Protein AF-A0A174GKY9-F1 (afdb_monomer)

Nearest PDB structures (foldseek):
  1pgr-assembly1_B  TM=4.979E-01  e=4.209E-01  Mus musculus
  1pgr-assembly2_F  TM=4.979E-01  e=5.313E-01  Mus musculus
  7mrn-assembly2_B  TM=4.224E-01  e=1.975E-01  Mus musculus
  2puq-assembly1_T  TM=2.943E-01  e=8.971E-01  Homo sapiens
  1tfh-assembly1_A  TM=3.797E-01  e=2.711E+00  Homo sapiens

pLDDT: mean 86.98, std 10.87, range [43.31, 96.75]

Sequence (285 aa):
MIYTKKANFPYPILMNFTDDYTDARFELDVNIRDNSDEYIVDVMWDISSKYITELLRNKKASLYLIIKSKDNQFYELQYSRNPQIIIPKRKLCINTRTVMQLIIQVKEDIDFSNNYDLNTFYENTKSEICIKKGNALGFSNIVVFDGSQNKPLDLFERKVDKDIKSDVEISLGTETILIIYKNEELQFSGIQNSKELNYPYIYMGLQKALMQFIYHNNPISVEEGIQIDEMDPPGSALELKLYSLMQAKNVTELSMDNMDEVIYKISDNLLARYKDAVRGLGNAN

Solvent-accessible surface area (backbone atoms only — not comparable to full-atom values): 16122 Å² total; per-residue (Å²): 136,88,88,72,99,75,80,85,64,101,58,76,45,45,22,72,85,42,79,40,28,72,58,26,49,26,47,56,49,76,51,76,38,47,48,78,58,33,34,41,38,41,42,40,71,50,69,61,40,62,58,61,52,49,31,40,74,70,59,42,22,43,43,30,44,37,40,42,40,92,52,74,45,77,43,82,52,70,96,57,86,65,44,73,46,80,42,48,47,92,77,46,62,84,48,66,74,21,34,36,36,43,37,32,29,29,68,42,72,45,63,33,64,80,48,81,49,47,22,77,89,40,71,89,49,27,69,75,42,70,48,53,53,72,39,76,47,30,39,33,48,76,44,70,41,73,57,78,91,68,57,76,66,74,41,57,46,79,48,73,42,75,83,56,96,50,68,64,47,75,47,81,55,72,56,29,35,36,43,34,23,37,46,68,71,83,56,37,72,94,47,90,57,24,72,37,72,45,33,69,60,52,52,55,42,50,53,55,51,52,54,50,48,41,48,71,77,26,70,88,47,51,87,77,28,43,52,56,77,79,50,78,85,55,90,48,59,32,51,33,52,50,49,53,44,33,54,52,34,70,42,51,66,50,30,80,88,46,41,68,60,51,49,40,40,61,52,66,43,43,66,60,51,24,53,52,44,56,50,55,63,65,70,74,111

Foldseek 3Di:
DADDPPDDDPAQAQECPDLFFPHSAKAWDWDWFDWLWKIKIKIAIDDPFPVLLVCLVVVQKWKWKWKDDVDTDIDTFRPDRIGIDIGTCVRDPDDQAIKIKMWIFGQAKDFQQVRPRTDPVCPPPRRVDIDGGGDTRYMHDMDGDRCPLDDPVQQEDEEEDLPDPDQWDWDHDQAHIYIYGNDPVVCVPPDVVSVLLCLVVVLVNQLVLLLVLLCVQPVPCLQVWDQLVPDDQDPGNSSNVLSSLLVSLVPRTDHPVCSSVSSCTSVSNSVVSSVVSVVVVVVVD

Mean predicted aligned error: 13.64 Å

Secondary structure (DSSP, 8-state):
----S-PPPSS--B-TT-TTBSS--EEEEEEEEE-SSEEEEEEEEEE--HHHHHHHHTTSEEEEEEEESSS-EEEEEPSSSS-EEEEETTT----TT-EEEEEEEESS-EE-TT-TTB-GGGTTTGGG-EE-TT-EEEE-PPEE---TT--GGGGEEEEE-TT-SSSEEEEE-SSSEEEEESSSGGGTTTSTTHHHHTHHHHHHHHHHHHHHHHHHH-SS-GGG-EETTTSPPPSSHHHHHHHHHHHHTT--EE-TTTHHHHHHHHTTSHHHHHHHHHHHHHTT-

Structure (mmCIF, N/CA/C/O backbone):
data_AF-A0A174GKY9-F1
#
_entry.id   AF-A0A174GKY9-F1
#
loop_
_atom_site.group_PDB
_atom_site.id
_atom_site.type_symbol
_atom_site.label_atom_id
_atom_site.label_alt_id
_atom_site.label_comp_id
_atom_site.label_asym_id
_atom_site.label_entity_id
_atom_site.label_seq_id
_atom_site.pdbx_PDB_ins_code
_atom_site.Cartn_x
_atom_site.Cartn_y
_atom_site.Cartn_z
_atom_site.occupancy
_atom_site.B_iso_or_equiv
_atom_site.auth_seq_id
_atom_site.auth_comp_id
_atom_site.auth_asym_id
_atom_site.auth_atom_id
_atom_site.pdbx_PDB_model_num
ATOM 1 N N . MET A 1 1 ? -9.843 -13.821 11.539 1.00 51.78 1 MET A N 1
ATOM 2 C CA . MET A 1 1 ? -11.148 -14.126 10.909 1.00 51.78 1 MET A CA 1
ATOM 3 C C . MET A 1 1 ? -11.732 -12.793 10.466 1.00 51.78 1 MET A C 1
ATOM 5 O O . MET A 1 1 ? -11.673 -11.876 11.267 1.00 51.78 1 MET A O 1
ATOM 9 N N . ILE A 1 2 ? -12.184 -12.657 9.214 1.00 61.00 2 ILE A N 1
ATOM 10 C CA . ILE A 1 2 ? -12.876 -11.440 8.746 1.00 61.00 2 ILE A CA 1
ATOM 11 C C . ILE A 1 2 ? -14.368 -11.683 8.895 1.00 61.00 2 ILE A C 1
ATOM 13 O O . ILE A 1 2 ? -14.863 -12.714 8.430 1.00 61.00 2 ILE A O 1
ATOM 17 N N . TYR A 1 3 ? -15.056 -10.763 9.558 1.00 66.38 3 TYR A N 1
ATOM 18 C CA . TYR A 1 3 ? -16.467 -10.911 9.874 1.00 66.38 3 TYR A CA 1
ATOM 19 C C . TYR A 1 3 ? -17.328 -10.290 8.780 1.00 66.38 3 TYR A C 1
ATOM 21 O O . TYR A 1 3 ? -17.249 -9.098 8.503 1.00 66.38 3 TYR A O 1
ATOM 29 N N . THR A 1 4 ? -18.151 -11.130 8.147 1.00 57.25 4 THR A N 1
ATOM 30 C CA . THR A 1 4 ? -19.068 -10.764 7.060 1.00 57.25 4 THR A CA 1
ATOM 31 C C . THR A 1 4 ? -20.497 -11.095 7.484 1.00 57.25 4 THR A C 1
ATOM 33 O O . THR A 1 4 ? -20.901 -12.248 7.404 1.00 57.25 4 THR A O 1
ATOM 36 N N . LYS A 1 5 ? -21.246 -10.100 7.982 1.00 57.06 5 LYS A N 1
ATOM 37 C CA . LYS A 1 5 ? -22.723 -10.029 8.146 1.00 57.06 5 LYS A CA 1
ATOM 38 C C . LYS A 1 5 ? -23.525 -11.198 8.775 1.00 57.06 5 LYS A C 1
ATOM 40 O O . LYS A 1 5 ? -24.723 -11.042 8.957 1.00 57.06 5 LYS A O 1
ATOM 45 N N . LYS A 1 6 ? -22.933 -12.349 9.109 1.00 54.22 6 LYS A N 1
ATOM 46 C CA . LYS A 1 6 ? -23.623 -13.575 9.571 1.00 54.22 6 LYS A CA 1
ATOM 47 C C . LYS A 1 6 ? -23.215 -14.038 10.973 1.00 54.22 6 LYS A C 1
ATOM 49 O O . LYS A 1 6 ? -23.585 -15.136 11.380 1.00 54.22 6 LYS A O 1
ATOM 54 N N . ALA A 1 7 ? -22.420 -13.251 11.692 1.00 64.31 7 ALA A N 1
ATOM 55 C CA . ALA A 1 7 ? -22.058 -13.577 13.064 1.00 64.31 7 ALA A CA 1
ATOM 56 C C . ALA A 1 7 ? -23.068 -12.947 14.018 1.00 64.31 7 ALA A C 1
ATOM 58 O O . ALA A 1 7 ? -23.218 -11.729 14.042 1.00 64.31 7 ALA A O 1
ATOM 59 N N . ASN A 1 8 ? -23.741 -13.795 14.791 1.00 70.06 8 ASN A N 1
ATOM 60 C CA . ASN A 1 8 ? -24.571 -13.353 15.899 1.00 70.06 8 ASN A CA 1
ATOM 61 C C . ASN A 1 8 ? -23.689 -13.258 17.137 1.00 70.06 8 ASN A C 1
ATOM 63 O O . ASN A 1 8 ? -23.039 -14.235 17.518 1.00 70.06 8 ASN A O 1
ATOM 67 N N . PHE A 1 9 ? -23.678 -12.084 17.749 1.00 83.44 9 PHE A N 1
ATOM 68 C CA . PHE A 1 9 ? -23.010 -11.858 19.017 1.00 83.44 9 PHE A CA 1
ATOM 69 C C . PHE A 1 9 ? -24.061 -11.848 20.131 1.00 83.44 9 PHE A C 1
ATOM 71 O O . PHE A 1 9 ? -25.180 -11.392 19.905 1.00 83.44 9 PHE A O 1
ATOM 78 N N . PRO A 1 10 ? -23.742 -12.366 21.328 1.00 86.06 10 PRO A N 1
ATOM 79 C CA . PRO A 1 10 ? -24.693 -12.413 22.4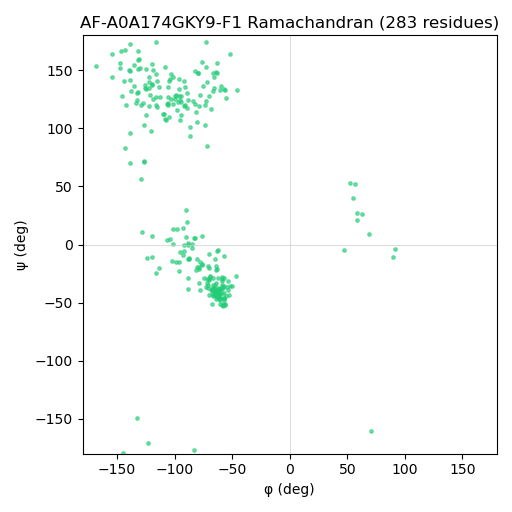38 1.00 86.06 10 PRO A CA 1
ATOM 80 C C . PRO A 1 10 ? -24.891 -11.050 23.127 1.00 86.06 10 PRO A C 1
ATOM 82 O O . PRO A 1 10 ? -25.508 -10.984 24.184 1.00 86.06 10 PRO A O 1
ATOM 85 N N . TYR A 1 11 ? -24.328 -9.980 22.568 1.00 90.56 11 TYR A N 1
ATOM 86 C CA . TYR A 1 11 ? -24.331 -8.625 23.106 1.00 90.56 11 TYR A CA 1
ATOM 87 C C . TYR A 1 11 ? -24.172 -7.605 21.958 1.00 90.56 11 TYR A C 1
ATOM 89 O O . TYR A 1 11 ? -23.746 -8.007 20.869 1.00 90.56 11 TYR A O 1
ATOM 97 N N . PRO A 1 12 ? -24.480 -6.312 22.190 1.00 92.56 12 PRO A N 1
ATOM 98 C CA . PRO A 1 12 ? -24.406 -5.278 21.163 1.00 92.56 12 PRO A CA 1
ATOM 99 C C . PRO A 1 12 ? -22.987 -5.127 20.615 1.00 92.56 12 PRO A C 1
ATOM 101 O O . PRO A 1 12 ? -22.025 -5.029 21.381 1.00 92.56 12 PRO A O 1
ATOM 104 N N . ILE A 1 13 ? -22.859 -5.069 19.293 1.00 93.44 13 ILE A 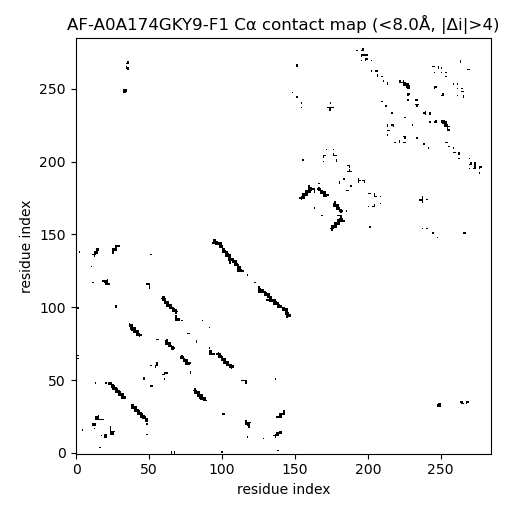N 1
ATOM 105 C CA . ILE A 1 13 ? -21.583 -4.891 18.598 1.00 93.44 13 ILE A CA 1
ATOM 106 C C . ILE A 1 13 ? -21.680 -3.695 17.655 1.00 93.44 13 ILE A C 1
ATOM 108 O O . ILE A 1 13 ? -22.628 -3.578 16.879 1.00 93.44 13 ILE A O 1
ATOM 112 N N . LEU A 1 14 ? -20.655 -2.838 17.669 1.00 94.44 14 LEU A N 1
ATOM 113 C CA . LEU A 1 14 ? -20.551 -1.731 16.724 1.00 94.44 14 LEU A CA 1
ATOM 114 C C . LEU A 1 14 ? -20.177 -2.261 15.330 1.00 94.44 14 LEU A C 1
ATOM 116 O O . LEU A 1 14 ? -19.023 -2.614 15.075 1.00 94.44 14 LEU A O 1
ATOM 120 N N . MET A 1 15 ? -21.163 -2.328 14.439 1.00 91.25 15 MET A N 1
ATOM 121 C CA . MET A 1 15 ? -21.019 -2.720 13.037 1.00 91.25 15 MET A CA 1
ATOM 122 C C . MET A 1 15 ? -21.969 -1.889 12.172 1.00 91.25 15 MET A C 1
ATOM 124 O O . MET A 1 15 ? -23.133 -1.737 12.517 1.00 91.25 15 MET A O 1
ATOM 128 N N . ASN A 1 16 ? -21.525 -1.468 10.986 1.00 85.00 16 ASN A N 1
ATOM 129 C CA . ASN A 1 16 ? -22.258 -0.528 10.108 1.00 85.00 16 ASN A CA 1
ATOM 130 C C . ASN A 1 16 ? -23.624 -1.034 9.607 1.00 85.00 16 ASN A C 1
ATOM 132 O O . ASN A 1 16 ? -24.331 -0.330 8.895 1.00 85.00 16 ASN A O 1
ATOM 136 N N . PHE A 1 17 ? -23.975 -2.280 9.909 1.00 81.50 17 PHE A N 1
ATOM 137 C CA . PHE A 1 17 ? -25.198 -2.942 9.469 1.00 81.50 17 PHE A CA 1
ATOM 138 C C . PHE A 1 17 ? -25.992 -3.569 10.623 1.00 81.50 17 PHE A C 1
ATOM 140 O O . PHE A 1 17 ? -26.889 -4.367 10.350 1.00 81.50 17 PHE A O 1
ATOM 147 N N . THR A 1 18 ? -25.642 -3.278 11.880 1.00 82.69 18 THR A N 1
ATOM 148 C CA . THR A 1 18 ? -26.439 -3.662 13.052 1.00 82.69 18 THR A CA 1
ATOM 149 C C . THR A 1 18 ? -27.201 -2.462 13.590 1.00 82.69 18 THR A C 1
ATOM 151 O O . THR A 1 18 ? -26.702 -1.341 13.582 1.00 82.69 18 THR A O 1
ATOM 154 N N . ASP A 1 19 ? -28.391 -2.720 14.129 1.00 87.19 19 ASP A N 1
ATOM 155 C CA . ASP A 1 19 ? -29.208 -1.705 14.807 1.00 87.19 19 ASP A CA 1
ATOM 156 C C . ASP A 1 19 ? -28.881 -1.626 16.309 1.00 87.19 19 ASP A C 1
ATOM 158 O O . ASP A 1 19 ? -29.680 -1.140 17.109 1.00 87.19 19 ASP A O 1
ATOM 162 N N . ASP A 1 20 ? -27.708 -2.132 16.704 1.00 91.06 20 ASP A N 1
ATOM 163 C CA . ASP A 1 20 ? -27.271 -2.226 18.097 1.00 91.06 20 ASP A CA 1
ATOM 164 C C . ASP A 1 20 ? -26.964 -0.856 18.719 1.00 91.06 20 ASP A C 1
ATOM 166 O O . ASP A 1 20 ? -27.129 -0.650 19.924 1.00 91.06 20 ASP A O 1
ATOM 170 N N . TYR A 1 21 ? -26.535 0.086 17.879 1.00 94.31 21 TYR A N 1
ATOM 171 C CA . TYR A 1 21 ? -26.142 1.447 18.228 1.00 94.31 21 TYR A CA 1
ATOM 172 C C . TYR A 1 21 ? -27.043 2.456 17.515 1.00 94.31 21 TYR A C 1
ATOM 174 O O . TYR A 1 21 ? -27.517 2.203 16.411 1.00 94.31 21 TYR A O 1
ATOM 182 N N . THR A 1 22 ? -27.247 3.622 18.131 1.00 92.62 22 THR A N 1
ATOM 183 C CA . THR A 1 22 ? -28.048 4.711 17.542 1.00 92.62 22 THR A CA 1
ATOM 184 C C . THR A 1 22 ? -27.394 5.276 16.273 1.00 92.62 22 THR A C 1
ATOM 186 O O . THR A 1 22 ? -28.079 5.580 15.302 1.00 92.62 22 THR A O 1
ATOM 189 N N . ASP A 1 23 ? -26.062 5.382 16.271 1.00 92.12 23 ASP A N 1
ATOM 190 C CA . ASP A 1 23 ? -25.235 5.631 15.086 1.00 92.12 23 ASP A CA 1
ATOM 191 C C . ASP A 1 23 ? -24.167 4.537 15.038 1.00 92.12 23 ASP A C 1
ATOM 193 O O . ASP A 1 23 ? -23.212 4.567 15.815 1.00 92.12 23 ASP A O 1
ATOM 197 N N . ALA A 1 24 ? -24.343 3.543 14.168 1.00 91.25 24 ALA A N 1
ATOM 198 C CA . ALA A 1 24 ? -23.500 2.351 14.117 1.00 91.25 24 ALA A CA 1
ATOM 199 C C . ALA A 1 24 ? -22.279 2.486 13.183 1.00 91.25 24 ALA A C 1
ATOM 201 O O . ALA A 1 24 ? -21.833 1.499 12.605 1.00 91.25 24 ALA A O 1
ATOM 202 N N . ARG A 1 25 ? -21.733 3.694 12.999 1.00 93.62 25 ARG A N 1
ATOM 203 C CA . ARG A 1 25 ? -20.612 3.942 12.081 1.00 93.62 25 ARG A CA 1
ATOM 204 C C . ARG A 1 25 ? -19.254 3.528 12.661 1.00 93.62 25 ARG A C 1
ATOM 206 O O . ARG A 1 25 ? -18.768 4.086 13.645 1.00 93.62 25 ARG A O 1
ATOM 213 N N . PHE A 1 26 ? -18.610 2.591 11.978 1.00 94.19 26 PHE A N 1
ATOM 214 C CA . PHE A 1 26 ? -17.217 2.210 12.151 1.00 94.19 26 PHE A CA 1
ATOM 215 C C . PHE A 1 26 ? -16.576 1.988 10.775 1.00 94.19 26 PHE A C 1
ATOM 217 O O . PHE A 1 26 ? -16.685 0.919 10.165 1.00 94.19 26 PHE A O 1
ATOM 224 N N . GLU A 1 27 ? -15.916 3.023 10.271 1.00 92.94 27 GLU A N 1
ATOM 225 C CA . GLU A 1 27 ? -15.295 3.018 8.949 1.00 92.94 27 GLU A CA 1
ATOM 226 C C . GLU A 1 27 ? -13.778 2.865 9.052 1.00 92.94 27 GLU A C 1
ATOM 228 O O . GLU A 1 27 ? -13.126 3.405 9.944 1.00 92.94 27 GLU A O 1
ATOM 233 N N . LEU A 1 28 ? -13.236 2.108 8.113 1.00 93.50 28 LEU A N 1
ATOM 234 C CA . LEU A 1 28 ? -11.840 1.853 7.829 1.00 93.50 28 LEU A CA 1
ATOM 235 C C . LEU A 1 28 ? -11.598 2.294 6.390 1.00 93.50 28 LEU A C 1
ATOM 237 O O . LEU A 1 28 ? -12.270 1.825 5.466 1.00 93.50 28 LEU A O 1
ATOM 241 N N . ASP A 1 29 ? -10.577 3.118 6.225 1.00 88.62 29 ASP A N 1
ATOM 242 C CA . ASP A 1 29 ? -9.943 3.393 4.949 1.00 88.62 29 ASP A CA 1
ATOM 243 C C . ASP A 1 29 ? -8.455 3.048 5.053 1.00 88.62 29 ASP A C 1
ATOM 245 O O . ASP A 1 29 ? -7.812 3.253 6.089 1.00 88.62 29 ASP A O 1
ATOM 249 N N . VAL A 1 30 ? -7.915 2.450 3.998 1.00 87.19 30 VAL A N 1
ATOM 250 C CA . VAL A 1 30 ? -6.527 2.000 3.972 1.00 87.19 30 VAL A CA 1
ATOM 251 C C . VAL A 1 30 ? -5.887 2.440 2.678 1.00 87.19 30 VAL A C 1
ATOM 253 O O . VAL A 1 30 ? -6.285 2.000 1.599 1.00 87.19 30 VAL A O 1
ATOM 256 N N . ASN A 1 31 ? -4.813 3.211 2.806 1.00 83.00 31 ASN A N 1
ATOM 257 C CA . ASN A 1 31 ? -3.909 3.456 1.701 1.00 83.00 31 ASN A CA 1
ATOM 258 C C . ASN A 1 31 ? -2.684 2.550 1.847 1.00 83.00 31 ASN A C 1
ATOM 260 O O . ASN A 1 31 ? -2.059 2.490 2.906 1.00 83.00 31 ASN A O 1
ATOM 264 N N . ILE A 1 32 ? -2.360 1.810 0.789 1.00 80.19 32 ILE A N 1
ATOM 265 C CA . ILE A 1 32 ? -1.194 0.930 0.761 1.00 80.19 32 ILE A CA 1
ATOM 266 C C . ILE A 1 32 ? -0.239 1.469 -0.281 1.00 80.19 32 ILE A C 1
ATOM 268 O O . ILE A 1 32 ? -0.543 1.488 -1.472 1.00 80.19 32 ILE A O 1
ATOM 272 N N . ARG A 1 33 ? 0.942 1.834 0.193 1.00 77.38 33 ARG A N 1
ATOM 273 C CA . ARG A 1 33 ? 2.095 2.170 -0.630 1.00 77.38 33 ARG A CA 1
ATOM 274 C C . ARG A 1 33 ? 3.110 1.046 -0.500 1.00 77.38 33 ARG A C 1
ATOM 276 O O . ARG A 1 33 ? 3.135 0.330 0.504 1.00 77.38 33 ARG A O 1
ATOM 283 N N . ASP A 1 34 ? 3.931 0.840 -1.515 1.00 72.62 34 ASP A N 1
ATOM 284 C CA . ASP A 1 34 ? 4.956 -0.194 -1.473 1.00 72.62 34 ASP A CA 1
ATOM 285 C C . ASP A 1 34 ? 6.268 0.293 -2.079 1.00 72.62 34 ASP A C 1
ATOM 287 O O . ASP A 1 34 ? 6.298 1.129 -2.973 1.00 72.62 34 ASP A O 1
ATOM 291 N N . ASN A 1 35 ? 7.376 -0.229 -1.569 1.00 70.19 35 ASN A N 1
ATOM 292 C CA . ASN A 1 35 ? 8.695 -0.071 -2.172 1.00 70.19 35 ASN A CA 1
ATOM 293 C C . ASN A 1 35 ? 9.286 -1.464 -2.444 1.00 70.19 35 ASN A C 1
ATOM 295 O O . ASN A 1 35 ? 8.586 -2.475 -2.338 1.00 70.19 35 ASN A O 1
ATOM 299 N N . SER A 1 36 ? 10.557 -1.555 -2.826 1.00 66.81 36 SER A N 1
ATOM 300 C CA . SER A 1 36 ? 11.184 -2.841 -3.161 1.00 66.81 36 SER A CA 1
ATOM 301 C C . SER A 1 36 ? 11.156 -3.866 -2.016 1.00 66.81 36 SER A C 1
ATOM 303 O O . SER A 1 36 ? 11.054 -5.063 -2.283 1.00 66.81 36 SER A O 1
ATOM 305 N N . ASP A 1 37 ? 11.179 -3.418 -0.759 1.00 75.25 37 ASP A N 1
ATOM 306 C CA . ASP A 1 37 ? 11.406 -4.272 0.413 1.00 75.25 37 ASP A CA 1
ATOM 307 C C . ASP A 1 37 ? 10.214 -4.336 1.379 1.00 75.25 37 ASP A C 1
ATOM 309 O O . ASP A 1 37 ? 10.055 -5.320 2.112 1.00 75.25 37 ASP A O 1
ATOM 313 N N . GLU A 1 38 ? 9.349 -3.323 1.379 1.00 84.94 38 GLU A N 1
ATOM 314 C CA . GLU A 1 38 ? 8.330 -3.091 2.400 1.00 84.94 38 GLU A CA 1
ATOM 315 C C . GLU A 1 38 ? 6.996 -2.616 1.805 1.00 84.94 38 GLU A C 1
ATOM 317 O O . GLU A 1 38 ? 6.931 -1.945 0.774 1.00 84.94 38 GLU A O 1
ATOM 322 N N . TYR A 1 39 ? 5.914 -2.973 2.491 1.00 85.31 39 TYR A N 1
ATOM 323 C CA . TYR A 1 39 ? 4.605 -2.348 2.375 1.00 85.31 39 TYR A CA 1
ATOM 324 C C . TYR A 1 39 ? 4.455 -1.310 3.482 1.00 85.31 39 TYR A C 1
ATOM 326 O O . TYR A 1 39 ? 4.730 -1.601 4.648 1.00 85.31 39 TYR A O 1
ATOM 334 N N . ILE A 1 40 ? 3.968 -0.132 3.121 1.00 86.56 40 ILE A N 1
ATOM 335 C CA . ILE A 1 40 ? 3.605 0.944 4.034 1.00 86.56 40 ILE A CA 1
ATOM 336 C C . ILE A 1 40 ? 2.082 1.040 4.008 1.00 86.56 40 ILE A C 1
ATOM 338 O O . ILE A 1 40 ? 1.485 1.366 2.984 1.00 86.56 40 ILE A O 1
ATOM 342 N N . VAL A 1 41 ? 1.453 0.699 5.128 1.00 89.25 41 VAL A N 1
ATOM 343 C CA . VAL A 1 41 ? -0.002 0.677 5.279 1.00 89.25 41 VAL A CA 1
ATOM 344 C C . VAL A 1 41 ? -0.405 1.856 6.151 1.00 89.25 41 VAL A C 1
ATOM 346 O O . VAL A 1 41 ? -0.170 1.843 7.361 1.00 89.25 41 VAL A O 1
ATOM 349 N N . ASP A 1 42 ? -1.001 2.871 5.533 1.00 88.50 42 ASP A N 1
ATOM 350 C CA . ASP A 1 42 ? -1.581 4.016 6.224 1.00 88.50 42 ASP A CA 1
ATOM 351 C C . ASP A 1 42 ? -3.041 3.693 6.556 1.00 88.50 42 ASP A C 1
ATOM 353 O O . ASP A 1 42 ? -3.859 3.448 5.666 1.00 88.50 42 ASP A O 1
ATOM 357 N N . VAL A 1 43 ? -3.358 3.650 7.849 1.00 91.75 43 VAL A N 1
ATOM 358 C CA . VAL A 1 43 ? -4.679 3.248 8.338 1.00 91.75 43 VAL A CA 1
ATOM 359 C C . VAL A 1 43 ? -5.433 4.477 8.823 1.00 91.75 43 VAL A C 1
ATOM 361 O O . VAL A 1 43 ? -4.995 5.156 9.752 1.00 91.75 43 VAL A O 1
ATOM 364 N N . MET A 1 44 ? -6.597 4.728 8.234 1.00 91.06 44 MET A N 1
ATOM 365 C CA . MET A 1 44 ? -7.531 5.770 8.645 1.00 91.06 44 MET A CA 1
ATOM 366 C C . MET A 1 44 ? -8.819 5.121 9.141 1.00 91.06 44 MET A C 1
ATOM 368 O O . MET A 1 44 ? -9.278 4.121 8.591 1.00 91.06 44 MET A O 1
ATOM 372 N N . TRP A 1 45 ? -9.401 5.664 10.206 1.00 92.94 45 TRP A N 1
ATOM 373 C CA . TRP A 1 45 ? -10.631 5.117 10.766 1.00 92.94 45 TRP A CA 1
ATOM 374 C C . TRP A 1 45 ? -11.521 6.192 11.383 1.00 92.94 45 TRP A C 1
ATOM 376 O O . TRP A 1 45 ? -11.035 7.213 11.869 1.00 92.94 45 TRP A O 1
ATOM 386 N N . ASP A 1 46 ? -12.826 5.930 11.379 1.00 93.00 46 ASP A N 1
ATOM 387 C CA . ASP A 1 46 ? -13.853 6.750 12.023 1.00 93.00 46 ASP A CA 1
ATOM 388 C C . ASP A 1 46 ? -14.781 5.864 12.861 1.00 93.00 46 ASP A C 1
ATOM 390 O O . ASP A 1 46 ? -15.253 4.831 12.390 1.00 93.00 46 ASP A O 1
ATOM 394 N N . ILE A 1 47 ? -15.026 6.258 14.112 1.00 95.12 47 ILE A N 1
ATOM 395 C CA . ILE A 1 47 ? -15.875 5.545 15.077 1.00 95.12 47 ILE A CA 1
ATOM 396 C C . ILE A 1 47 ? -16.876 6.554 15.643 1.00 95.12 47 ILE A C 1
ATOM 398 O O . ILE A 1 47 ? -16.479 7.533 16.275 1.00 95.12 47 ILE A O 1
ATOM 402 N N . SER A 1 48 ? -18.174 6.303 15.468 1.00 95.19 48 SER A N 1
ATOM 403 C CA . SER A 1 48 ? -19.248 7.170 15.982 1.00 95.19 48 SER A CA 1
ATOM 404 C C . SER A 1 48 ? -19.427 7.097 17.500 1.00 95.19 48 SER A C 1
ATOM 406 O O . SER A 1 48 ? -19.734 8.107 18.136 1.00 95.19 48 SER A O 1
ATOM 408 N N . SER A 1 49 ? -19.261 5.909 18.090 1.00 96.50 49 SER A N 1
ATOM 409 C CA . SER A 1 49 ? -19.518 5.678 19.515 1.00 96.50 49 SER A CA 1
ATOM 410 C C . SER A 1 49 ? -18.493 6.407 20.386 1.00 96.50 49 SER A C 1
ATOM 412 O O . SER A 1 49 ? -17.295 6.091 20.388 1.00 96.50 49 SER A O 1
ATOM 414 N N . LYS A 1 50 ? -18.977 7.363 21.186 1.00 96.44 50 LYS A N 1
ATOM 415 C CA . LYS A 1 50 ? -18.176 8.086 22.180 1.00 96.44 50 LYS A CA 1
ATOM 416 C C . LYS A 1 50 ? -17.685 7.145 23.271 1.00 96.44 50 LYS A C 1
ATOM 418 O O . LYS A 1 50 ? -16.509 7.198 23.617 1.00 96.44 50 LYS A O 1
ATOM 423 N N . TYR A 1 51 ? -18.549 6.246 23.738 1.00 96.69 51 TYR A N 1
ATOM 424 C CA . TYR A 1 51 ? -18.221 5.241 24.743 1.00 96.69 51 TYR A CA 1
ATOM 425 C C . TYR A 1 51 ? -17.036 4.372 24.294 1.00 96.69 51 TYR A C 1
ATOM 427 O O . TYR A 1 51 ? -16.026 4.278 24.991 1.00 96.69 51 TYR A O 1
ATOM 435 N N . ILE A 1 52 ? -17.095 3.799 23.087 1.00 95.88 52 ILE A N 1
ATOM 436 C CA . ILE A 1 52 ? -15.998 2.982 22.545 1.00 95.88 52 ILE A CA 1
ATOM 437 C C . ILE A 1 52 ? -14.723 3.814 22.351 1.00 95.88 52 ILE A C 1
ATOM 439 O O . ILE A 1 52 ? -13.622 3.359 22.669 1.00 95.88 52 ILE A O 1
ATOM 443 N N . THR A 1 53 ? -14.859 5.045 21.860 1.00 95.38 53 THR A N 1
ATOM 444 C CA . THR A 1 53 ? -13.725 5.956 21.666 1.00 95.38 53 THR A CA 1
ATOM 445 C C . THR A 1 53 ? -13.018 6.268 22.991 1.00 95.38 53 THR A C 1
ATOM 447 O O . THR A 1 53 ? -11.786 6.300 23.042 1.00 95.38 53 THR A O 1
ATOM 450 N N . GLU A 1 54 ? -13.764 6.444 24.082 1.00 95.88 54 GLU A N 1
ATOM 451 C CA . GLU A 1 54 ? -13.213 6.614 25.429 1.00 95.88 54 GLU A CA 1
ATOM 452 C C . GLU A 1 54 ? -12.508 5.352 25.935 1.00 95.88 54 GLU A C 1
ATOM 454 O O . GLU A 1 54 ? -11.426 5.455 26.517 1.00 95.88 54 GLU A O 1
ATOM 459 N N . LEU A 1 55 ? -13.051 4.158 25.673 1.00 95.81 55 LEU A N 1
ATOM 460 C CA . LEU A 1 55 ? -12.380 2.899 26.022 1.00 95.81 55 LEU A CA 1
ATOM 461 C C . LEU A 1 55 ? -11.027 2.755 25.320 1.00 95.81 55 LEU A C 1
ATOM 463 O O . LEU A 1 55 ? -10.051 2.349 25.954 1.00 95.81 55 LEU A O 1
ATOM 467 N N . LEU A 1 56 ? -10.957 3.110 24.035 1.00 95.12 56 LEU A N 1
ATOM 468 C CA . LEU A 1 56 ? -9.716 3.097 23.261 1.00 95.12 56 LEU A CA 1
ATOM 469 C C . LEU A 1 56 ? -8.699 4.112 23.809 1.00 95.12 56 LEU A C 1
ATOM 471 O O . LEU A 1 56 ? -7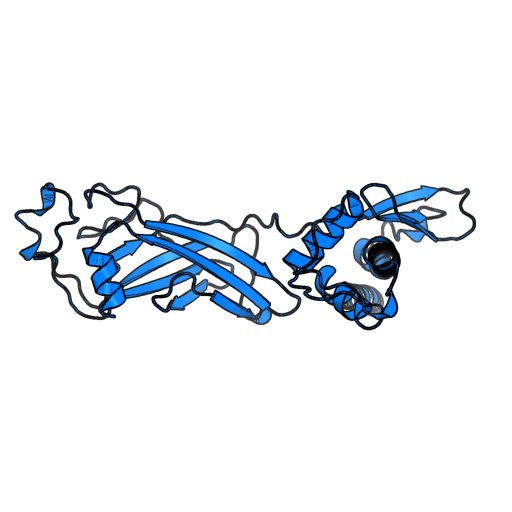.544 3.758 24.048 1.00 95.12 56 LEU A O 1
ATOM 475 N N . ARG A 1 57 ? -9.127 5.354 24.086 1.00 94.19 57 ARG A N 1
ATOM 476 C CA . ARG A 1 57 ? -8.267 6.398 24.686 1.00 94.19 57 ARG A CA 1
ATOM 477 C C . ARG A 1 57 ? -7.701 5.981 26.038 1.00 94.19 57 ARG A C 1
ATOM 479 O O . ARG A 1 57 ? -6.521 6.190 26.308 1.00 94.19 57 ARG A O 1
ATOM 486 N N . ASN A 1 58 ? -8.535 5.356 26.863 1.00 95.00 58 ASN A N 1
ATOM 487 C CA . ASN A 1 58 ? -8.173 4.903 28.202 1.00 95.00 58 ASN A CA 1
ATOM 488 C C . ASN A 1 58 ? -7.462 3.538 28.210 1.00 95.00 58 ASN A C 1
ATOM 490 O O . ASN A 1 58 ? -7.200 3.004 29.285 1.00 95.00 58 ASN A O 1
ATOM 494 N N . LYS A 1 59 ? -7.145 2.964 27.036 1.00 94.81 59 LYS A N 1
ATOM 495 C CA . LYS A 1 59 ? -6.490 1.651 26.870 1.00 94.81 59 LYS A CA 1
ATOM 496 C C . LYS A 1 59 ? -7.258 0.472 27.488 1.00 94.81 59 LYS A C 1
ATOM 498 O O . LYS A 1 59 ? -6.683 -0.587 27.734 1.00 94.81 59 LYS A O 1
ATOM 503 N N . LYS A 1 60 ? -8.565 0.639 27.708 1.00 96.25 60 LYS A N 1
ATOM 504 C CA . LYS A 1 60 ? -9.486 -0.426 28.142 1.00 96.25 60 LYS A CA 1
ATOM 505 C C . LYS A 1 60 ? -9.908 -1.326 26.983 1.00 96.25 60 LYS A C 1
ATOM 507 O O . LYS A 1 60 ? -10.299 -2.474 27.183 1.00 96.25 60 LYS A O 1
ATOM 512 N N . ALA A 1 61 ? -9.784 -0.816 25.763 1.00 96.56 61 ALA A N 1
ATOM 513 C CA . ALA A 1 61 ? -9.875 -1.567 24.524 1.00 96.56 61 ALA A CA 1
ATOM 514 C C . ALA A 1 61 ? -8.685 -1.222 23.620 1.00 96.56 61 ALA A C 1
ATOM 516 O O . ALA A 1 61 ? -8.076 -0.162 23.767 1.00 96.56 61 ALA A O 1
ATOM 517 N N . SER A 1 62 ? -8.389 -2.105 22.668 1.00 96.12 62 SER A N 1
ATOM 518 C CA . SER A 1 62 ? -7.417 -1.860 21.601 1.00 96.12 62 SER A CA 1
ATOM 519 C C . SER A 1 62 ? -8.036 -2.059 20.233 1.00 96.12 62 SER A C 1
ATOM 521 O O . SER A 1 62 ? -8.939 -2.877 20.045 1.00 96.12 62 SER A O 1
ATOM 523 N N . LEU A 1 63 ? -7.484 -1.325 19.276 1.00 95.56 63 LEU A N 1
ATOM 524 C CA . LEU A 1 63 ? -7.818 -1.423 17.871 1.00 95.56 63 LEU A CA 1
ATOM 525 C C . LEU A 1 63 ? -6.805 -2.345 17.182 1.00 95.56 63 LEU A C 1
ATOM 527 O O . LEU A 1 63 ? -5.599 -2.156 17.320 1.00 95.56 63 LEU A O 1
ATOM 531 N N . TYR A 1 64 ? -7.287 -3.344 16.453 1.00 95.62 64 TYR A N 1
ATOM 532 C CA . TYR A 1 64 ? -6.461 -4.300 15.725 1.00 95.62 64 TYR A CA 1
ATOM 533 C C . TYR A 1 64 ? -6.753 -4.233 14.233 1.00 95.62 64 TYR A C 1
ATOM 535 O O . TYR A 1 64 ? -7.894 -4.450 13.830 1.00 95.62 64 TYR A O 1
ATOM 543 N N . LEU A 1 65 ? -5.724 -4.024 13.413 1.00 95.06 65 LEU A N 1
ATOM 544 C CA . LEU A 1 65 ? -5.806 -4.263 11.977 1.00 95.06 65 LEU A CA 1
ATOM 545 C C . LEU A 1 65 ? -5.587 -5.743 11.688 1.00 95.06 65 LEU A C 1
ATOM 547 O O . LEU A 1 65 ? -4.533 -6.308 11.986 1.00 95.06 65 LEU A O 1
ATOM 551 N N . ILE A 1 66 ? -6.582 -6.358 11.061 1.00 94.31 66 ILE A N 1
ATOM 552 C CA . ILE A 1 66 ? -6.467 -7.682 10.469 1.00 94.31 66 ILE A CA 1
ATOM 553 C C . ILE A 1 66 ? -6.145 -7.516 9.000 1.00 94.31 66 ILE A C 1
ATOM 555 O O . ILE A 1 66 ? -6.930 -6.931 8.260 1.00 94.31 66 ILE A O 1
ATOM 559 N N . ILE A 1 67 ? -5.045 -8.125 8.570 1.00 92.00 67 ILE A N 1
ATOM 560 C CA . ILE A 1 67 ? -4.736 -8.307 7.158 1.00 92.00 67 ILE A CA 1
ATOM 561 C C . ILE A 1 67 ? -4.906 -9.786 6.837 1.00 92.00 67 ILE A C 1
ATOM 563 O O . ILE A 1 67 ? -4.120 -10.635 7.263 1.00 92.00 67 ILE A O 1
ATOM 567 N N . LYS A 1 68 ? -5.964 -10.107 6.094 1.00 87.56 68 LYS A N 1
ATOM 568 C CA . LYS A 1 68 ? -6.218 -11.452 5.586 1.00 87.56 68 LYS A CA 1
ATOM 569 C C . LYS A 1 68 ? -5.649 -11.553 4.181 1.00 87.56 68 LYS A C 1
ATOM 571 O O . LYS A 1 68 ? -6.170 -10.948 3.249 1.00 87.56 68 LYS A O 1
ATOM 576 N N . SER A 1 69 ? -4.600 -12.347 4.038 1.00 83.69 69 SER A N 1
ATOM 577 C CA . SER A 1 69 ? -3.987 -12.666 2.751 1.00 83.69 69 SER A CA 1
ATOM 578 C C . SER A 1 69 ? -3.767 -14.182 2.660 1.00 83.69 69 SER A C 1
ATOM 580 O O . SER A 1 69 ? -4.531 -14.950 3.249 1.00 83.69 69 SER A O 1
ATOM 582 N N . LYS A 1 70 ? -2.731 -14.636 1.944 1.00 77.62 70 LYS A N 1
ATOM 583 C CA . LYS A 1 70 ? -2.221 -16.004 2.123 1.00 77.62 70 LYS A CA 1
ATOM 584 C C . LYS A 1 70 ? -1.715 -16.212 3.558 1.00 77.62 70 LYS A C 1
ATOM 586 O O . LYS A 1 70 ? -1.978 -17.254 4.152 1.00 77.62 70 LYS A O 1
ATOM 591 N N . ASP A 1 71 ? -1.072 -15.186 4.109 1.00 77.56 71 ASP A N 1
ATOM 592 C CA . ASP A 1 71 ? -0.543 -15.143 5.467 1.00 77.56 71 ASP A CA 1
ATOM 593 C C . ASP A 1 71 ? -1.390 -14.157 6.284 1.00 77.56 71 ASP A C 1
ATOM 595 O O . ASP A 1 71 ? -1.416 -12.955 6.009 1.00 77.56 71 ASP A O 1
ATOM 599 N N . ASN A 1 72 ? -2.151 -14.664 7.257 1.00 84.94 72 ASN A N 1
ATOM 600 C CA . ASN A 1 72 ? -3.004 -13.819 8.094 1.00 84.94 72 ASN A CA 1
ATOM 601 C C . ASN A 1 72 ? -2.165 -13.116 9.156 1.00 84.94 72 ASN A C 1
ATOM 603 O O . ASN A 1 72 ? -1.443 -13.773 9.906 1.00 84.94 72 ASN A O 1
ATOM 607 N N . GLN A 1 73 ? -2.314 -11.800 9.261 1.00 90.44 73 GLN A N 1
ATOM 608 C CA . GLN A 1 73 ? -1.585 -10.994 10.232 1.00 90.44 73 GLN A CA 1
ATOM 609 C C . GLN A 1 73 ? -2.508 -10.077 11.022 1.00 90.44 73 GLN A C 1
ATOM 611 O O . GLN A 1 73 ? -3.580 -9.686 10.557 1.00 90.44 73 GLN A O 1
ATOM 616 N N . PHE A 1 74 ? -2.071 -9.769 12.240 1.00 92.94 74 PHE A N 1
ATOM 617 C CA . PHE A 1 74 ? -2.801 -8.982 13.222 1.00 92.94 74 PHE A CA 1
ATOM 618 C C . PHE A 1 74 ? -1.850 -7.934 13.786 1.00 92.94 74 PHE A C 1
ATOM 620 O O . PHE A 1 74 ? -0.787 -8.282 14.302 1.00 92.94 74 PHE A O 1
ATOM 627 N N . TYR A 1 75 ? -2.240 -6.670 13.692 1.00 93.69 75 TYR A N 1
ATOM 628 C CA . TYR A 1 75 ? -1.445 -5.537 14.142 1.00 93.69 75 TYR A CA 1
ATOM 629 C C . TYR A 1 75 ? -2.234 -4.745 15.170 1.00 93.69 75 TYR A C 1
ATOM 631 O O . TYR A 1 75 ? -3.310 -4.242 14.862 1.00 93.69 75 TYR A O 1
ATOM 639 N N . GLU A 1 76 ? -1.716 -4.644 16.392 1.00 94.38 76 GLU A N 1
ATOM 640 C CA . GLU A 1 76 ? -2.278 -3.731 17.387 1.00 94.38 76 GLU A CA 1
ATOM 641 C C . GLU A 1 76 ? -1.916 -2.295 17.006 1.00 94.38 76 GLU A C 1
ATOM 643 O O . GLU A 1 76 ? -0.740 -1.967 16.845 1.00 94.38 76 GLU A O 1
ATOM 648 N N . LEU A 1 77 ? -2.928 -1.449 16.846 1.00 92.12 77 LEU A N 1
ATOM 649 C CA . LEU A 1 77 ? -2.763 -0.049 16.497 1.00 92.12 77 LEU A CA 1
ATOM 650 C C . LEU A 1 77 ? -2.665 0.797 17.763 1.00 92.12 77 LEU A C 1
ATOM 652 O O . LEU A 1 77 ? -3.456 0.660 18.698 1.00 92.12 77 LEU A O 1
ATOM 656 N N . GLN A 1 78 ? -1.712 1.724 17.767 1.00 83.88 78 GLN A N 1
ATOM 657 C CA . GLN A 1 78 ? -1.711 2.826 18.723 1.00 83.88 78 GLN A CA 1
ATOM 658 C C . GLN A 1 78 ? -2.926 3.723 18.447 1.00 83.88 78 GLN A C 1
ATOM 660 O O . GLN A 1 78 ? -3.291 3.941 17.291 1.00 83.88 78 GLN A O 1
ATOM 665 N N . TYR A 1 79 ? -3.527 4.276 19.502 1.00 82.75 79 TYR A N 1
ATOM 666 C CA . TYR A 1 79 ? -4.578 5.284 19.361 1.00 82.75 79 TYR A CA 1
ATOM 667 C C . TYR A 1 79 ? -3.954 6.607 18.889 1.00 82.75 79 TYR A C 1
ATOM 669 O O . TYR A 1 79 ? -3.577 7.464 19.688 1.00 82.75 79 TYR A O 1
ATOM 677 N N . SER A 1 80 ? -3.782 6.738 17.577 1.00 80.31 80 SER A N 1
ATOM 678 C CA . SER A 1 80 ? -3.276 7.929 16.898 1.00 80.31 80 SER A CA 1
ATOM 679 C C . SER A 1 80 ? -4.178 8.274 15.715 1.00 80.31 80 SER A C 1
ATOM 681 O O . SER A 1 80 ? -5.033 7.483 15.321 1.00 80.31 80 SER A O 1
ATOM 683 N N . ARG A 1 81 ? -4.013 9.487 15.175 1.00 65.81 81 ARG A N 1
ATOM 684 C CA . ARG A 1 81 ? -4.888 10.006 14.118 1.00 65.81 81 ARG A CA 1
ATOM 685 C C . ARG A 1 81 ? -4.798 9.169 12.837 1.00 65.81 81 ARG A C 1
ATOM 687 O O . ARG A 1 81 ? -5.836 8.848 12.286 1.00 65.81 81 ARG A O 1
ATOM 694 N N . ASN A 1 82 ? -3.579 8.795 12.435 1.00 74.25 82 ASN A N 1
ATOM 695 C CA . ASN A 1 82 ? -3.278 7.993 11.245 1.00 74.25 82 ASN A CA 1
ATOM 696 C C . ASN A 1 82 ? -2.108 7.038 11.560 1.00 74.25 82 ASN A C 1
ATOM 698 O O . ASN A 1 82 ? -0.949 7.398 11.334 1.00 74.25 82 ASN A O 1
ATOM 702 N N . PRO A 1 83 ? -2.344 5.872 12.183 1.00 86.19 83 PRO A N 1
ATOM 703 C CA . PRO A 1 83 ? -1.274 4.917 12.426 1.00 86.19 83 PRO A CA 1
ATOM 704 C C . PRO A 1 83 ? -0.741 4.348 11.106 1.00 86.19 83 PRO A C 1
ATOM 706 O O . PRO A 1 83 ? -1.503 3.941 10.230 1.00 86.19 83 PRO A O 1
ATOM 709 N N . GLN A 1 84 ? 0.585 4.292 11.003 1.00 88.81 84 GLN A N 1
ATOM 710 C CA . GLN A 1 84 ? 1.293 3.683 9.884 1.00 88.81 84 GLN A CA 1
ATOM 711 C C . GLN A 1 84 ? 1.893 2.346 10.319 1.00 88.81 84 GLN A C 1
ATOM 713 O O . GLN A 1 84 ? 2.495 2.244 11.391 1.00 88.81 84 GLN A O 1
ATOM 718 N N . ILE A 1 85 ? 1.744 1.321 9.480 1.00 89.81 85 ILE A N 1
ATOM 719 C CA . ILE A 1 85 ? 2.371 0.012 9.673 1.00 89.81 85 ILE A CA 1
ATOM 720 C C . ILE A 1 85 ? 3.345 -0.238 8.528 1.00 89.81 85 ILE A C 1
ATOM 722 O O . ILE A 1 85 ? 2.962 -0.203 7.361 1.00 89.81 85 ILE A O 1
ATOM 726 N N . ILE A 1 86 ? 4.588 -0.558 8.876 1.00 88.06 86 ILE A N 1
ATOM 727 C CA . ILE A 1 86 ? 5.617 -0.974 7.925 1.00 88.06 86 ILE A CA 1
ATOM 728 C C . ILE A 1 86 ? 5.744 -2.497 7.984 1.00 88.06 86 ILE A C 1
ATOM 730 O O . ILE A 1 86 ? 6.014 -3.074 9.042 1.00 88.06 86 ILE A O 1
ATOM 734 N N . ILE A 1 87 ? 5.526 -3.161 6.850 1.00 88.12 87 ILE A N 1
ATOM 735 C CA . ILE A 1 87 ? 5.502 -4.620 6.740 1.00 88.12 87 ILE A CA 1
ATOM 736 C C . ILE A 1 87 ? 6.502 -5.059 5.671 1.00 88.12 87 ILE A C 1
ATOM 738 O O . ILE A 1 87 ? 6.247 -4.865 4.486 1.00 88.12 87 ILE A O 1
ATOM 742 N N . PRO A 1 88 ? 7.607 -5.729 6.036 1.00 85.62 88 PRO A N 1
ATOM 743 C CA . PRO A 1 88 ? 8.524 -6.287 5.050 1.00 85.62 88 PRO A CA 1
ATOM 744 C C . PRO A 1 88 ? 7.805 -7.245 4.090 1.00 85.62 88 PRO A C 1
ATOM 746 O O . PRO A 1 88 ? 7.113 -8.158 4.550 1.00 85.62 88 PRO A O 1
ATOM 749 N N . LYS A 1 89 ? 8.027 -7.120 2.776 1.00 82.00 89 LYS A N 1
ATOM 750 C CA . LYS A 1 89 ? 7.396 -7.962 1.737 1.00 82.00 89 LYS A CA 1
ATOM 751 C C . LYS A 1 89 ? 7.658 -9.456 1.940 1.00 82.00 89 LYS A C 1
ATOM 753 O O . LYS A 1 89 ? 6.811 -10.291 1.648 1.00 82.00 89 LYS A O 1
ATOM 758 N N . ARG A 1 90 ? 8.795 -9.811 2.551 1.00 80.56 90 ARG A N 1
ATOM 759 C CA . ARG A 1 90 ? 9.110 -11.195 2.961 1.00 80.56 90 ARG A CA 1
ATOM 760 C C . ARG A 1 90 ? 8.156 -11.779 4.013 1.00 80.56 90 ARG A C 1
ATOM 762 O O . ARG A 1 90 ? 8.135 -12.990 4.192 1.00 80.56 90 ARG A O 1
ATOM 769 N N . LYS A 1 91 ? 7.442 -10.936 4.768 1.00 81.25 91 LYS A N 1
ATOM 770 C CA . LYS A 1 91 ? 6.547 -11.354 5.857 1.00 81.25 91 LYS A CA 1
ATOM 771 C C . LYS A 1 91 ? 5.089 -11.457 5.422 1.00 81.25 91 LYS A C 1
ATOM 773 O O . LYS A 1 91 ? 4.336 -12.137 6.106 1.00 81.25 91 LYS A O 1
ATOM 778 N N . LEU A 1 92 ? 4.677 -10.775 4.357 1.00 79.81 92 LEU A N 1
ATOM 779 C CA . LEU A 1 92 ? 3.277 -10.681 3.959 1.00 79.81 92 LEU A CA 1
ATOM 780 C C . LEU A 1 92 ? 3.174 -10.640 2.438 1.00 79.81 92 LEU A C 1
ATOM 782 O O . LEU A 1 92 ? 3.787 -9.791 1.808 1.00 79.81 92 LEU A O 1
ATOM 786 N N . CYS A 1 93 ? 2.355 -11.510 1.854 1.00 72.56 93 CYS A N 1
ATOM 787 C CA . CYS A 1 93 ? 2.048 -11.450 0.428 1.00 72.56 93 CYS A CA 1
ATOM 788 C C . CYS A 1 93 ? 0.745 -10.671 0.202 1.00 72.56 93 CYS A C 1
ATOM 790 O O . CYS A 1 93 ? -0.334 -11.209 0.458 1.00 72.56 93 CYS A O 1
ATOM 792 N N . ILE A 1 94 ? 0.817 -9.438 -0.312 1.00 74.62 94 ILE A N 1
ATOM 793 C CA . ILE A 1 94 ? -0.380 -8.671 -0.693 1.00 74.62 94 ILE A CA 1
ATOM 794 C C . ILE A 1 94 ? -0.751 -8.967 -2.156 1.00 74.62 94 ILE A C 1
ATOM 796 O O . ILE A 1 94 ? 0.099 -8.933 -3.040 1.00 74.62 94 ILE A O 1
ATOM 800 N N . ASN A 1 95 ? -2.021 -9.284 -2.420 1.00 72.50 95 ASN A N 1
ATOM 801 C CA . ASN A 1 95 ? -2.565 -9.491 -3.765 1.00 72.50 95 ASN A CA 1
ATOM 802 C C . ASN A 1 95 ? -4.017 -8.991 -3.845 1.00 72.50 95 ASN A C 1
ATOM 804 O O . ASN A 1 95 ? -4.565 -8.530 -2.850 1.00 72.50 95 ASN A O 1
ATOM 808 N N . THR A 1 96 ? -4.663 -9.126 -5.006 1.00 69.25 96 THR A N 1
ATOM 809 C CA . THR A 1 96 ? -6.047 -8.663 -5.249 1.00 69.25 96 THR A CA 1
ATOM 810 C C . THR A 1 96 ? -7.125 -9.348 -4.393 1.00 69.25 96 THR A C 1
ATOM 812 O O . THR A 1 96 ? -8.303 -9.011 -4.462 1.00 69.25 96 THR A O 1
ATOM 815 N N . ARG A 1 97 ? -6.749 -10.360 -3.603 1.00 75.56 97 ARG A N 1
ATOM 816 C CA . ARG A 1 97 ? -7.607 -11.034 -2.621 1.00 75.56 97 ARG A CA 1
ATOM 817 C C . ARG A 1 97 ? -7.246 -10.661 -1.188 1.00 75.56 97 ARG A C 1
ATOM 819 O O . ARG A 1 97 ? -7.809 -11.253 -0.269 1.00 75.56 97 ARG A O 1
ATOM 826 N N . THR A 1 98 ? -6.295 -9.752 -0.981 1.00 86.25 98 THR A N 1
ATOM 827 C CA . THR A 1 98 ? -5.968 -9.255 0.350 1.00 86.25 98 THR A CA 1
ATOM 828 C C . THR A 1 98 ? -7.113 -8.396 0.842 1.00 86.25 98 THR A C 1
ATOM 830 O O . THR A 1 98 ? -7.572 -7.480 0.163 1.00 86.25 98 THR A O 1
ATOM 833 N N . VAL A 1 99 ? -7.575 -8.716 2.040 1.00 89.94 99 VAL A N 1
ATOM 834 C CA . VAL A 1 99 ? -8.710 -8.061 2.666 1.00 89.94 99 VAL A CA 1
ATOM 835 C C . VAL A 1 99 ? -8.289 -7.550 4.033 1.00 89.94 99 VAL A C 1
ATOM 837 O O . VAL A 1 99 ? -7.607 -8.256 4.779 1.00 89.94 99 VAL A O 1
ATOM 840 N N . MET A 1 100 ? -8.710 -6.337 4.364 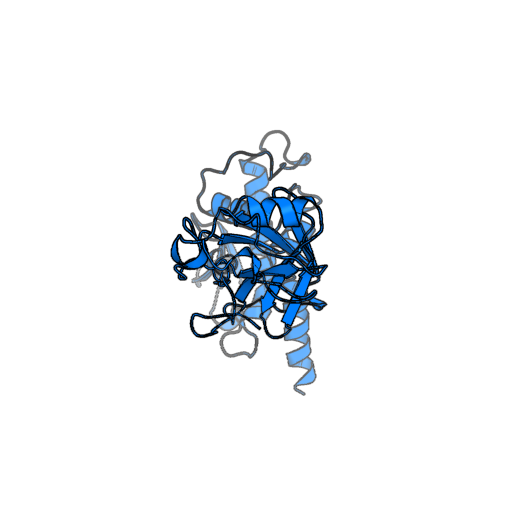1.00 92.94 100 MET A N 1
ATOM 841 C CA . MET A 1 100 ? -8.393 -5.666 5.614 1.00 92.94 100 MET A CA 1
ATOM 842 C C . MET A 1 100 ? -9.659 -5.287 6.376 1.00 92.94 100 MET A C 1
ATOM 844 O O . MET A 1 100 ? -10.688 -4.969 5.780 1.00 92.94 100 MET A O 1
ATOM 848 N N . GLN A 1 101 ? -9.587 -5.371 7.702 1.00 94.62 101 GLN A N 1
ATOM 849 C CA . GLN A 1 101 ? -10.677 -5.016 8.609 1.00 94.62 101 GLN A CA 1
ATOM 850 C C . GLN A 1 101 ? -10.099 -4.615 9.968 1.00 94.62 101 GLN A C 1
ATOM 852 O O . GLN A 1 101 ? -9.123 -5.217 10.425 1.00 94.62 101 GLN A O 1
ATOM 857 N N . LEU A 1 102 ? -10.718 -3.643 10.634 1.00 95.62 102 LEU A N 1
ATOM 858 C CA . LEU A 1 102 ? -10.428 -3.320 12.022 1.00 95.62 102 LEU A CA 1
ATOM 859 C C . LEU A 1 102 ? -11.342 -4.095 12.971 1.00 95.62 102 LEU A C 1
ATOM 861 O O . LEU A 1 102 ? -12.541 -4.241 12.729 1.00 95.62 102 LEU A O 1
ATOM 865 N N . ILE A 1 103 ? -10.763 -4.550 14.080 1.00 95.75 103 ILE A N 1
ATOM 866 C CA . ILE A 1 103 ? -11.487 -5.085 15.235 1.00 95.75 103 ILE A CA 1
ATOM 867 C C . ILE A 1 103 ? -11.176 -4.233 16.454 1.00 95.75 103 ILE A C 1
ATOM 869 O O . ILE A 1 103 ? -10.015 -3.930 16.726 1.00 95.75 103 ILE A O 1
ATOM 873 N N . ILE A 1 104 ? -12.203 -3.929 17.239 1.00 96.06 104 ILE A N 1
ATOM 874 C CA . ILE A 1 104 ? -12.042 -3.382 18.586 1.00 96.06 104 ILE A CA 1
ATOM 875 C C . ILE A 1 104 ? -12.150 -4.536 19.574 1.00 96.06 104 ILE A C 1
ATOM 877 O O . ILE A 1 104 ? -13.157 -5.241 19.579 1.00 96.06 104 ILE A O 1
ATOM 881 N N . GLN A 1 105 ? -11.128 -4.741 20.400 1.00 96.31 105 GLN A N 1
ATOM 882 C CA . GLN A 1 105 ? -11.078 -5.819 21.387 1.00 96.31 105 GLN A CA 1
ATOM 883 C C . GLN A 1 105 ? -10.887 -5.255 22.794 1.00 96.31 105 GLN A C 1
ATOM 885 O O . GLN A 1 105 ? -10.021 -4.408 23.010 1.00 96.31 105 GLN A O 1
ATOM 890 N N . VAL A 1 106 ? -11.646 -5.755 23.769 1.00 96.38 106 VAL A N 1
ATOM 891 C CA . VAL A 1 106 ? -11.471 -5.372 25.177 1.00 96.38 106 VAL A CA 1
ATOM 892 C C . VAL A 1 106 ? -10.199 -5.947 25.793 1.00 96.38 106 VAL A C 1
ATOM 894 O O . VAL A 1 106 ? -9.863 -7.118 25.599 1.00 96.38 106 VAL A O 1
ATOM 897 N N . LYS A 1 107 ? -9.521 -5.134 26.605 1.00 96.62 107 LYS A N 1
ATOM 898 C CA . LYS A 1 107 ? -8.306 -5.498 27.353 1.00 96.62 107 LYS A CA 1
ATOM 899 C C . LYS A 1 107 ? -8.572 -5.856 28.813 1.00 96.62 107 LYS A C 1
ATOM 901 O O . LYS A 1 107 ? -7.720 -6.489 29.442 1.00 96.62 107 LYS A O 1
ATOM 906 N N . GLU A 1 108 ? -9.750 -5.518 29.313 1.00 96.50 108 GLU A N 1
ATOM 907 C CA . GLU A 1 108 ? -10.262 -5.854 30.638 1.00 96.50 108 GLU A CA 1
ATOM 908 C C . GLU A 1 108 ? -11.764 -6.147 30.558 1.00 96.50 108 GLU A C 1
ATOM 910 O O . GLU A 1 108 ? -12.387 -5.909 29.523 1.00 96.50 108 GLU A O 1
ATOM 915 N N . ASP A 1 109 ? -12.328 -6.709 31.624 1.00 96.50 109 ASP A N 1
ATOM 916 C CA . ASP A 1 109 ? -13.776 -6.877 31.722 1.00 96.50 109 ASP A CA 1
ATOM 917 C C . ASP A 1 109 ? -14.436 -5.492 31.822 1.00 96.50 109 ASP A C 1
ATOM 919 O O . ASP A 1 109 ? -14.000 -4.657 32.616 1.00 96.50 109 ASP A O 1
ATOM 923 N N . ILE A 1 110 ? -15.481 -5.252 31.029 1.00 95.25 110 ILE A N 1
ATOM 924 C CA . ILE A 1 110 ? -16.239 -3.992 31.032 1.00 95.25 110 ILE A CA 1
ATOM 925 C C . ILE A 1 110 ? -17.741 -4.260 31.093 1.00 95.25 110 ILE A C 1
ATOM 927 O O . ILE A 1 110 ? -18.204 -5.320 30.675 1.00 95.25 110 ILE A O 1
ATOM 931 N N . ASP A 1 111 ? -18.503 -3.269 31.539 1.00 93.44 111 ASP A N 1
ATOM 932 C CA . ASP A 1 111 ? -19.962 -3.268 31.488 1.00 93.44 111 ASP A CA 1
ATOM 933 C C . ASP A 1 111 ? -20.496 -2.092 30.656 1.00 93.44 111 ASP A C 1
ATOM 935 O O . ASP A 1 111 ? -19.835 -1.059 30.494 1.00 93.44 111 ASP A O 1
ATOM 939 N N . PHE A 1 112 ? -21.701 -2.249 30.112 1.00 95.44 112 PHE A N 1
ATOM 940 C CA . PHE A 1 112 ? -22.347 -1.240 29.268 1.00 95.44 112 PHE A CA 1
ATOM 941 C C . PHE A 1 112 ? -23.265 -0.284 30.045 1.00 95.44 112 PHE A C 1
ATOM 943 O O . PHE A 1 112 ? -24.004 0.474 29.417 1.00 95.44 112 PHE A O 1
ATOM 950 N N . SER A 1 113 ? -23.200 -0.233 31.382 1.00 94.00 113 SER A N 1
ATOM 951 C CA . SER A 1 113 ? -24.098 0.618 32.189 1.00 94.00 113 SER A CA 1
ATOM 952 C C . SER A 1 113 ? -24.058 2.088 31.759 1.00 94.00 113 SER A C 1
ATOM 954 O O . SER A 1 113 ? -25.084 2.761 31.732 1.00 94.00 113 SER A O 1
ATOM 956 N N . ASN A 1 114 ? -22.871 2.565 31.368 1.00 93.62 114 ASN A N 1
ATOM 957 C CA . ASN A 1 114 ? -22.623 3.938 30.920 1.00 93.62 114 ASN A CA 1
ATOM 958 C C . ASN A 1 114 ? -22.537 4.084 29.390 1.00 93.62 114 ASN A C 1
ATOM 960 O O . ASN A 1 114 ? -22.063 5.106 28.894 1.00 93.62 114 ASN A O 1
ATOM 964 N N . ASN A 1 115 ? -22.946 3.069 28.626 1.00 95.75 115 ASN A N 1
ATOM 965 C CA . ASN A 1 115 ? -22.964 3.144 27.171 1.00 95.75 115 ASN A CA 1
ATOM 966 C C . ASN A 1 115 ? -24.288 3.766 26.701 1.00 95.75 115 ASN A C 1
ATOM 968 O O . ASN A 1 115 ? -25.296 3.082 26.529 1.00 95.75 115 ASN A O 1
ATOM 972 N N . TYR A 1 116 ? -24.274 5.085 26.511 1.00 95.06 116 TYR A N 1
ATOM 973 C CA . TYR A 1 116 ? -25.417 5.865 26.019 1.00 95.06 116 TYR A CA 1
ATOM 974 C C . TYR A 1 116 ? -25.521 5.894 24.487 1.00 95.06 116 TYR A C 1
ATOM 976 O O . TYR A 1 116 ? -26.426 6.530 23.955 1.00 95.06 116 TYR A O 1
ATOM 984 N N . ASP A 1 117 ? -24.606 5.226 23.779 1.00 96.19 117 ASP A N 1
ATOM 985 C CA . ASP A 1 117 ? -24.604 5.178 22.313 1.00 96.19 117 ASP A CA 1
ATOM 986 C C . ASP A 1 117 ? -25.455 4.015 21.767 1.00 96.19 117 ASP A C 1
ATOM 988 O O . ASP A 1 117 ? -25.739 3.960 20.567 1.00 96.19 117 ASP A O 1
ATOM 992 N N . LEU A 1 118 ? -25.853 3.076 22.636 1.00 95.62 118 LEU A N 1
ATOM 993 C CA . LEU A 1 118 ? -26.693 1.932 22.284 1.00 95.62 118 LEU A CA 1
ATOM 994 C C . LEU A 1 118 ? -28.077 2.373 21.811 1.00 95.62 118 LEU A C 1
ATOM 996 O O . LEU A 1 118 ? -28.576 3.442 22.158 1.00 95.62 118 LEU A O 1
ATOM 1000 N N . ASN A 1 119 ? -28.721 1.510 21.034 1.00 94.19 119 ASN A N 1
ATOM 1001 C CA . ASN A 1 119 ? -30.124 1.672 20.694 1.00 94.19 119 ASN A CA 1
ATOM 1002 C C . ASN A 1 119 ? -31.005 1.591 21.955 1.00 94.19 119 ASN A C 1
ATOM 1004 O O . ASN A 1 119 ? -30.733 0.815 22.874 1.00 94.19 119 ASN A O 1
ATOM 1008 N N . THR A 1 120 ? -32.112 2.337 21.951 1.00 93.69 120 THR A N 1
ATOM 1009 C CA . THR A 1 120 ? -33.166 2.340 22.981 1.00 93.69 120 THR A CA 1
ATOM 1010 C C . THR A 1 120 ? -33.642 0.953 23.423 1.00 93.69 120 THR A C 1
ATOM 1012 O O . THR A 1 120 ? -34.047 0.796 24.573 1.00 93.69 120 THR A O 1
ATOM 1015 N N . PHE A 1 121 ? -33.549 -0.063 22.556 1.00 93.31 121 PHE A N 1
ATOM 1016 C CA . PHE A 1 121 ? -33.829 -1.458 22.908 1.00 93.31 121 PHE A CA 1
ATOM 1017 C C . PHE A 1 121 ? -33.054 -1.932 24.153 1.00 93.31 121 PHE A C 1
ATOM 1019 O O . PHE A 1 121 ? -33.597 -2.676 24.967 1.00 93.31 121 PHE A O 1
ATOM 1026 N N . TYR A 1 122 ? -31.814 -1.468 24.332 1.00 93.12 122 TYR A N 1
ATOM 1027 C CA . TYR A 1 122 ? -30.924 -1.902 25.411 1.00 93.12 122 TYR A CA 1
ATOM 1028 C C . TYR A 1 122 ? -31.011 -1.049 26.681 1.00 93.12 122 TYR A C 1
ATOM 1030 O O . TYR A 1 122 ? -30.314 -1.343 27.649 1.00 93.12 122 TYR A O 1
ATOM 1038 N N . GLU A 1 123 ? -31.845 -0.006 26.727 1.00 90.94 123 GLU A N 1
ATOM 1039 C CA . GLU A 1 123 ? -31.809 0.983 27.817 1.00 90.94 123 GLU A CA 1
ATOM 1040 C C . GLU A 1 123 ? -32.045 0.360 29.203 1.00 90.94 123 GLU A C 1
ATOM 1042 O O . GLU A 1 123 ? -31.386 0.732 30.171 1.00 90.94 123 GLU A O 1
ATOM 1047 N N . ASN A 1 124 ? -32.918 -0.651 29.276 1.00 92.44 124 ASN A N 1
ATOM 1048 C CA . ASN A 1 124 ? -33.259 -1.346 30.522 1.00 92.44 124 ASN A CA 1
ATOM 1049 C C . ASN A 1 124 ? -32.328 -2.520 30.860 1.00 92.44 124 ASN A C 1
ATOM 1051 O O . ASN A 1 124 ? -32.410 -3.048 31.962 1.00 92.44 124 ASN A O 1
ATOM 1055 N N . THR A 1 125 ? -31.482 -2.958 29.924 1.00 92.75 125 THR A N 1
ATOM 1056 C CA . THR A 1 125 ? -30.643 -4.159 30.088 1.00 92.75 125 THR A CA 1
ATOM 1057 C C . THR A 1 125 ? -29.150 -3.864 29.999 1.00 92.75 125 THR A C 1
ATOM 1059 O O . THR A 1 125 ? -28.348 -4.729 30.331 1.00 92.75 125 THR A O 1
ATOM 1062 N N . LYS A 1 126 ? -28.733 -2.663 29.573 1.00 93.25 126 LYS A N 1
ATOM 1063 C CA . LYS A 1 126 ? -27.316 -2.324 29.344 1.00 93.25 126 LYS A CA 1
ATOM 1064 C C . LYS A 1 126 ? -26.430 -2.477 30.582 1.00 93.25 126 LYS A C 1
ATOM 1066 O O . LYS A 1 126 ? -25.257 -2.804 30.439 1.00 93.25 126 LYS A O 1
ATOM 1071 N N . SER A 1 127 ? -26.986 -2.326 31.784 1.00 91.75 127 SER A N 1
ATOM 1072 C CA . SER A 1 127 ? -26.270 -2.565 33.045 1.00 91.75 127 SER A CA 1
ATOM 1073 C C . SER A 1 127 ? -25.971 -4.040 33.328 1.00 91.75 127 SER A C 1
ATOM 1075 O O . SER A 1 127 ? -25.107 -4.347 34.141 1.00 91.75 127 SER A O 1
ATOM 1077 N N . GLU A 1 128 ? -26.676 -4.961 32.671 1.00 93.25 128 GLU A N 1
ATOM 1078 C CA . GLU A 1 128 ? -26.484 -6.410 32.816 1.00 93.25 128 GLU A CA 1
ATOM 1079 C C . GLU A 1 128 ? -25.508 -6.973 31.770 1.00 93.25 128 GLU A C 1
ATOM 1081 O O . GLU A 1 128 ? -25.087 -8.130 31.847 1.00 93.25 128 GLU A O 1
ATOM 1086 N N . ILE A 1 129 ? -25.125 -6.158 30.782 1.00 94.50 129 ILE A N 1
ATOM 1087 C CA . ILE A 1 129 ? -24.249 -6.564 29.687 1.00 94.50 129 ILE A CA 1
ATOM 1088 C C . ILE A 1 129 ? -22.794 -6.391 30.123 1.00 94.50 129 ILE A C 1
ATOM 1090 O O . ILE A 1 129 ? -22.242 -5.290 30.093 1.00 94.50 129 ILE A O 1
ATOM 1094 N N . CYS A 1 130 ? -22.168 -7.510 30.487 1.00 94.19 130 CYS A N 1
ATOM 1095 C CA . CYS A 1 130 ? -20.754 -7.588 30.848 1.00 94.19 130 CYS A CA 1
ATOM 1096 C C . CYS A 1 130 ? -19.942 -8.257 29.733 1.00 94.19 130 CYS A C 1
ATOM 1098 O O . CYS A 1 130 ? -20.146 -9.432 29.413 1.00 94.19 130 CYS A O 1
ATOM 1100 N N . ILE A 1 131 ? -18.970 -7.536 29.177 1.00 94.94 131 ILE A N 1
ATOM 1101 C CA . ILE A 1 131 ? -18.080 -8.027 28.126 1.00 94.94 131 ILE A CA 1
ATOM 1102 C C . ILE A 1 131 ? -16.751 -8.451 28.746 1.00 94.94 131 ILE A C 1
ATOM 1104 O O . ILE A 1 131 ? -16.091 -7.674 29.433 1.00 94.94 131 ILE A O 1
ATOM 1108 N N . LYS A 1 132 ? -16.348 -9.698 28.494 1.00 96.06 132 LYS A N 1
ATOM 1109 C CA . LYS A 1 132 ? -15.107 -10.266 29.028 1.00 96.06 132 LYS A CA 1
ATOM 1110 C C . LYS A 1 132 ? -13.879 -9.827 28.245 1.00 96.06 132 LYS A C 1
ATOM 1112 O O . LYS A 1 132 ? -13.933 -9.686 27.023 1.00 96.06 132 LYS A O 1
ATOM 1117 N N . LYS A 1 133 ? -12.750 -9.687 28.942 1.00 96.75 133 LYS A N 1
ATOM 1118 C CA . LYS A 1 133 ? -11.437 -9.4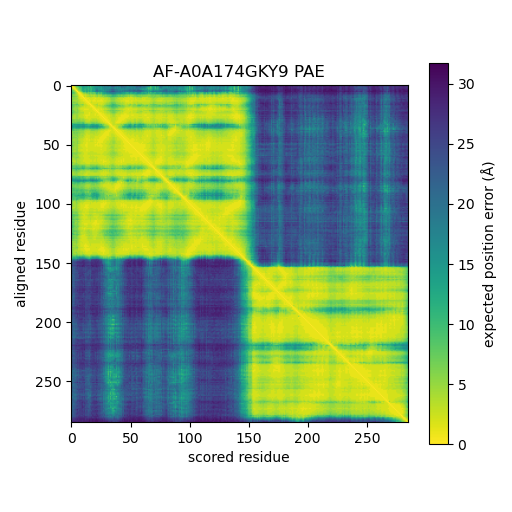41 28.333 1.00 96.75 133 LYS A CA 1
ATOM 1119 C C . LYS A 1 133 ? -11.189 -10.371 27.139 1.00 96.75 133 LYS A C 1
ATOM 1121 O O . LYS A 1 133 ? -11.349 -11.584 27.240 1.00 96.75 133 LYS A O 1
ATOM 1126 N N . GLY A 1 134 ? -10.722 -9.801 26.030 1.00 93.50 134 GLY A N 1
ATOM 1127 C CA . GLY A 1 134 ? -10.423 -10.523 24.792 1.00 93.50 134 GLY A CA 1
ATOM 1128 C C . GLY A 1 134 ? -11.600 -10.630 23.819 1.00 93.50 134 GLY A C 1
ATOM 1129 O O . GLY A 1 134 ? -11.389 -10.985 22.658 1.00 93.50 134 GLY A O 1
ATOM 1130 N N . ASN A 1 135 ? -12.815 -10.275 24.236 1.00 94.12 135 ASN A N 1
ATOM 1131 C CA . ASN A 1 135 ? -13.966 -10.228 23.343 1.00 94.12 135 ASN A CA 1
ATOM 1132 C C . ASN A 1 135 ? -13.939 -8.991 22.430 1.00 94.12 135 ASN A C 1
ATOM 1134 O O . ASN A 1 135 ? -13.296 -7.981 22.723 1.00 94.12 135 ASN A O 1
ATOM 1138 N N . ALA A 1 136 ? -14.641 -9.079 21.301 1.00 94.44 136 ALA A N 1
ATOM 1139 C CA . ALA A 1 136 ? -14.782 -7.965 20.370 1.00 94.44 136 ALA A CA 1
ATOM 1140 C C . ALA A 1 136 ? -15.892 -7.003 20.819 1.00 94.44 136 ALA A C 1
ATOM 1142 O O . ALA A 1 136 ? -16.877 -7.450 21.402 1.00 94.44 136 ALA A O 1
ATOM 1143 N N . LEU A 1 137 ? -15.741 -5.715 20.503 1.00 95.56 137 LEU A N 1
ATOM 1144 C CA . LEU A 1 137 ? -16.749 -4.658 20.668 1.00 95.56 137 LEU A CA 1
ATOM 1145 C C . LEU A 1 137 ? -17.251 -4.093 19.337 1.00 95.56 137 LEU A C 1
ATOM 1147 O O . LEU A 1 137 ? -18.313 -3.480 19.290 1.00 95.56 137 LEU A O 1
ATOM 1151 N N . GLY A 1 138 ? -16.492 -4.270 18.259 1.00 94.31 138 GLY A N 1
ATOM 1152 C CA . GLY A 1 138 ? -16.834 -3.686 16.973 1.00 94.31 138 GLY A CA 1
ATOM 1153 C C . GLY A 1 138 ? -15.992 -4.233 15.837 1.00 94.31 138 GLY A C 1
ATOM 1154 O O . GLY A 1 138 ? -14.851 -4.659 16.049 1.00 94.31 138 GLY A O 1
ATOM 1155 N N . PHE A 1 139 ? -16.566 -4.189 14.638 1.00 94.75 139 PHE A N 1
ATOM 1156 C CA . PHE A 1 139 ? -15.917 -4.554 13.384 1.00 94.75 139 PHE A CA 1
ATOM 1157 C C . PHE A 1 139 ? -16.194 -3.475 12.346 1.00 94.75 139 PHE A C 1
ATOM 1159 O O . PHE A 1 139 ? -17.350 -3.108 12.141 1.00 94.75 139 PHE A O 1
ATOM 1166 N N . SER A 1 140 ? -15.147 -3.000 11.676 1.00 93.81 140 SER A N 1
ATOM 1167 C CA . SER A 1 140 ? -15.311 -2.014 10.610 1.00 93.81 140 SER A CA 1
ATOM 1168 C C . SER A 1 140 ? -15.918 -2.637 9.349 1.00 93.81 140 SER A C 1
ATOM 1170 O O . SER A 1 140 ? -16.029 -3.868 9.216 1.00 93.81 140 SER A O 1
ATOM 1172 N N . ASN A 1 141 ? -16.211 -1.787 8.363 1.00 90.12 141 ASN A N 1
ATOM 1173 C CA . ASN A 1 141 ? -16.285 -2.199 6.962 1.00 90.12 141 ASN A CA 1
ATOM 1174 C C . ASN A 1 141 ? -15.015 -2.964 6.532 1.00 90.12 141 ASN A C 1
ATOM 1176 O O . ASN A 1 141 ? -13.967 -2.971 7.188 1.00 90.12 141 ASN A O 1
ATOM 1180 N N . ILE A 1 142 ? -15.146 -3.648 5.403 1.00 90.00 142 ILE A N 1
ATOM 1181 C CA . ILE A 1 142 ? -14.093 -4.464 4.821 1.00 90.00 142 ILE A CA 1
ATOM 1182 C C . ILE A 1 142 ? -13.487 -3.705 3.644 1.00 90.00 142 ILE A C 1
ATOM 1184 O O . ILE A 1 142 ? -14.207 -3.371 2.704 1.00 90.00 142 ILE A O 1
ATOM 1188 N N . VAL A 1 143 ? -12.169 -3.515 3.664 1.00 87.62 143 VAL A N 1
ATOM 1189 C CA . VAL A 1 143 ? -11.413 -2.956 2.538 1.00 87.62 143 VAL A CA 1
ATOM 1190 C C . VAL A 1 143 ? -10.766 -4.099 1.763 1.00 87.62 143 VAL A C 1
ATOM 1192 O O . VAL A 1 143 ? -10.104 -4.962 2.344 1.00 87.62 143 VAL A O 1
ATOM 1195 N N . VAL A 1 144 ? -10.971 -4.133 0.448 1.00 83.19 144 VAL A N 1
ATOM 1196 C CA . VAL A 1 144 ? -10.346 -5.113 -0.450 1.00 83.19 144 VAL A CA 1
ATOM 1197 C C . VAL A 1 144 ? -9.257 -4.404 -1.236 1.00 83.19 144 VAL A C 1
ATOM 1199 O O . VAL A 1 144 ? -9.522 -3.393 -1.877 1.00 83.19 144 VAL A O 1
ATOM 1202 N N . PHE A 1 145 ? -8.041 -4.943 -1.206 1.00 77.56 145 PHE A N 1
ATOM 1203 C CA . PHE A 1 145 ? -6.968 -4.444 -2.054 1.00 77.56 145 PHE A CA 1
ATOM 1204 C C . PHE A 1 145 ? -7.221 -4.883 -3.497 1.00 77.56 145 PHE A C 1
ATOM 1206 O O . PHE A 1 145 ? -7.280 -6.080 -3.773 1.00 77.56 145 PHE A O 1
ATOM 1213 N N . ASP A 1 146 ? -7.362 -3.936 -4.419 1.00 63.47 146 ASP A N 1
ATOM 1214 C CA . ASP A 1 146 ? -7.702 -4.209 -5.821 1.00 63.47 146 ASP A CA 1
ATOM 1215 C C . ASP A 1 146 ? -6.476 -4.303 -6.751 1.00 63.47 146 ASP A C 1
ATOM 1217 O O . ASP A 1 146 ? -6.603 -4.691 -7.912 1.00 63.47 146 ASP A O 1
ATOM 1221 N N . GLY A 1 147 ? -5.273 -4.008 -6.243 1.00 56.09 147 GLY A N 1
ATOM 1222 C CA . GLY A 1 147 ? -4.025 -4.057 -7.010 1.00 56.09 147 GLY A CA 1
ATOM 1223 C C . GLY A 1 147 ? -3.889 -2.977 -8.088 1.00 56.09 147 GLY A C 1
ATOM 1224 O O . GLY A 1 147 ? -2.939 -3.037 -8.870 1.00 56.09 147 GLY A O 1
ATOM 1225 N N . SER A 1 148 ? -4.793 -1.993 -8.132 1.00 48.75 148 SER A N 1
ATOM 1226 C CA . SER A 1 148 ? -4.816 -0.927 -9.145 1.00 48.75 148 SER A CA 1
ATOM 1227 C C . SER A 1 148 ? -3.591 -0.003 -9.100 1.00 48.75 148 SER A C 1
ATOM 1229 O O . SER A 1 148 ? -3.250 0.608 -10.108 1.00 48.75 148 SER A O 1
ATOM 1231 N N . GLN A 1 149 ? -2.859 0.009 -7.983 1.00 49.22 149 GLN A N 1
ATOM 1232 C CA . GLN A 1 149 ? -1.602 0.748 -7.810 1.00 49.22 149 GLN A CA 1
ATOM 1233 C C . GLN A 1 149 ? -0.417 0.177 -8.626 1.00 49.22 149 GLN A C 1
ATOM 1235 O O . GLN A 1 149 ? 0.634 0.802 -8.694 1.00 49.22 149 GLN A O 1
ATOM 1240 N N . ASN A 1 150 ? -0.551 -0.996 -9.267 1.00 45.12 150 ASN A N 1
ATOM 1241 C CA . ASN A 1 150 ? 0.560 -1.685 -9.940 1.00 45.12 150 ASN A CA 1
ATOM 1242 C C . ASN A 1 150 ? 0.267 -2.048 -11.407 1.00 45.12 150 ASN A C 1
ATOM 1244 O O . ASN A 1 150 ? 0.193 -3.226 -11.771 1.00 45.12 150 ASN A O 1
ATOM 1248 N N . LYS A 1 151 ? 0.220 -1.050 -12.298 1.00 47.12 151 LYS A N 1
ATOM 1249 C CA . LYS A 1 151 ? 0.571 -1.282 -13.712 1.00 47.12 151 LYS A CA 1
ATOM 1250 C C . LYS A 1 151 ? 1.645 -0.316 -14.225 1.00 47.12 151 LYS A C 1
ATOM 1252 O O . LYS A 1 151 ? 1.386 0.467 -15.132 1.00 47.12 151 LYS A O 1
ATOM 1257 N N . PRO A 1 152 ? 2.908 -0.488 -13.790 1.00 46.69 152 PRO A N 1
ATOM 1258 C CA . PRO A 1 152 ? 4.059 0.048 -14.525 1.00 46.69 152 PRO A CA 1
ATOM 1259 C C . PRO A 1 152 ? 4.135 -0.446 -15.990 1.00 46.69 152 PRO A C 1
ATOM 1261 O O . PRO A 1 152 ? 4.925 0.066 -16.773 1.00 46.69 152 PRO A O 1
ATOM 1264 N N . LEU A 1 153 ? 3.315 -1.428 -16.398 1.00 49.19 153 LEU A N 1
ATOM 1265 C CA . LEU A 1 153 ? 3.253 -1.943 -17.773 1.00 49.19 153 LEU A CA 1
ATOM 1266 C C . LEU A 1 153 ? 2.501 -1.031 -18.757 1.00 49.19 153 LEU A C 1
ATOM 1268 O O . LEU A 1 153 ? 2.737 -1.171 -19.951 1.00 49.19 153 LEU A O 1
ATOM 1272 N N . ASP A 1 154 ? 1.684 -0.081 -18.288 1.00 63.97 154 ASP A N 1
ATOM 1273 C CA . ASP A 1 154 ? 1.014 0.901 -19.165 1.00 63.97 154 ASP A CA 1
ATOM 1274 C C . ASP A 1 154 ? 1.934 2.093 -19.528 1.00 63.97 154 ASP A C 1
ATOM 1276 O O . ASP A 1 154 ? 1.506 3.051 -20.173 1.00 63.97 154 ASP A O 1
ATOM 1280 N N . LEU A 1 155 ? 3.212 2.038 -19.121 1.00 83.75 155 LEU A N 1
ATOM 1281 C CA . LEU A 1 155 ? 4.265 2.973 -19.535 1.00 83.75 155 LEU A CA 1
ATOM 1282 C C . LEU A 1 155 ? 4.975 2.551 -20.822 1.00 83.75 155 LEU A C 1
ATOM 1284 O O . LEU A 1 155 ? 5.716 3.362 -21.362 1.00 83.75 155 LEU A O 1
ATOM 1288 N N . PHE A 1 156 ? 4.802 1.319 -21.309 1.00 88.25 156 PHE A N 1
ATOM 1289 C CA . PHE A 1 156 ? 5.597 0.787 -22.419 1.00 88.25 156 PHE A CA 1
ATOM 1290 C C . PHE A 1 156 ? 4.734 0.283 -23.572 1.00 88.25 156 PHE A C 1
ATOM 1292 O O . PHE A 1 156 ? 3.832 -0.525 -23.374 1.00 88.25 156 PHE A O 1
ATOM 1299 N N . GLU A 1 157 ? 5.101 0.659 -24.796 1.00 86.94 157 GLU A N 1
ATOM 1300 C CA . GLU A 1 157 ? 4.602 0.033 -26.023 1.00 86.94 157 GLU A CA 1
ATOM 1301 C C . GLU A 1 157 ? 5.748 -0.638 -26.776 1.00 86.94 157 GLU A C 1
ATOM 1303 O O . GLU A 1 157 ? 6.881 -0.152 -26.791 1.00 86.94 157 GLU A O 1
ATOM 1308 N N . ARG A 1 158 ? 5.442 -1.747 -27.451 1.00 88.00 158 ARG A N 1
ATOM 1309 C CA . ARG A 1 158 ? 6.384 -2.453 -28.324 1.00 88.00 158 ARG A CA 1
ATOM 1310 C C . ARG A 1 158 ? 5.911 -2.360 -29.764 1.00 88.00 158 ARG A C 1
ATOM 1312 O O . ARG A 1 158 ? 4.727 -2.564 -30.027 1.00 88.00 158 ARG A O 1
ATOM 1319 N N . LYS A 1 159 ? 6.824 -2.065 -30.688 1.00 88.94 159 LYS A N 1
ATOM 1320 C CA . LYS A 1 159 ? 6.539 -1.976 -32.130 1.00 88.94 159 LYS A CA 1
ATOM 1321 C C . LYS A 1 159 ? 7.619 -2.688 -32.931 1.00 88.94 159 LYS A C 1
ATOM 1323 O O . LYS A 1 159 ? 8.747 -2.819 -32.467 1.00 88.94 159 LYS A O 1
ATOM 1328 N N . VAL A 1 160 ? 7.268 -3.145 -34.128 1.00 91.75 160 VAL A N 1
ATOM 1329 C CA . VAL A 1 160 ? 8.234 -3.655 -35.105 1.00 91.75 160 VAL A CA 1
ATOM 1330 C C . VAL A 1 160 ? 8.265 -2.703 -36.278 1.00 91.75 160 VAL A C 1
ATOM 1332 O O . VAL A 1 160 ? 7.218 -2.409 -36.851 1.00 91.75 160 VAL A O 1
ATOM 1335 N N . ASP A 1 161 ? 9.456 -2.243 -36.626 1.00 92.06 161 ASP A N 1
ATOM 1336 C CA . ASP A 1 161 ? 9.681 -1.361 -37.761 1.00 92.06 161 ASP A CA 1
ATOM 1337 C C . ASP A 1 161 ? 10.993 -1.764 -38.433 1.00 92.06 161 ASP A C 1
ATOM 1339 O O . ASP A 1 161 ? 12.041 -1.775 -37.800 1.00 92.06 161 ASP A O 1
ATOM 1343 N N . LYS A 1 162 ? 10.943 -2.138 -39.713 1.00 93.81 162 LYS A N 1
ATOM 1344 C CA . LYS A 1 162 ? 12.124 -2.619 -40.446 1.00 93.81 162 LYS A CA 1
ATOM 1345 C C . LYS A 1 162 ? 13.045 -1.480 -40.883 1.00 93.81 162 LYS A C 1
ATOM 1347 O O . LYS A 1 162 ? 14.196 -1.749 -41.236 1.00 93.81 162 LYS A O 1
ATOM 1352 N N . ASP A 1 163 ? 12.550 -0.245 -40.844 1.00 95.44 163 ASP A N 1
ATOM 1353 C CA . ASP A 1 163 ? 13.217 0.933 -41.391 1.00 95.44 163 ASP A CA 1
ATOM 1354 C C . ASP A 1 163 ? 14.088 1.662 -40.352 1.00 95.44 163 ASP A C 1
ATOM 1356 O O . ASP A 1 163 ? 14.840 2.578 -40.703 1.00 95.44 163 ASP A O 1
ATOM 1360 N N . ILE A 1 164 ? 14.062 1.236 -39.079 1.00 95.25 164 ILE A N 1
ATOM 1361 C CA . ILE A 1 164 ? 14.949 1.790 -38.048 1.00 95.25 164 ILE A CA 1
ATOM 1362 C C . ILE A 1 164 ? 16.428 1.490 -38.344 1.00 95.25 164 ILE A C 1
ATOM 1364 O O . ILE A 1 164 ? 16.812 0.467 -38.926 1.00 95.25 164 ILE A O 1
ATOM 1368 N N . LYS A 1 165 ? 17.296 2.414 -37.919 1.00 94.69 165 LYS A N 1
ATOM 1369 C CA . LYS A 1 165 ? 18.734 2.383 -38.239 1.00 94.69 165 LYS A CA 1
ATOM 1370 C C . LYS A 1 165 ? 19.539 1.398 -37.383 1.00 94.69 165 LYS A C 1
ATOM 1372 O O . LYS A 1 165 ? 20.637 1.020 -37.785 1.00 94.69 165 LYS A O 1
ATOM 1377 N N . SER A 1 166 ? 19.012 0.989 -36.234 1.00 94.12 166 SER A N 1
ATOM 1378 C CA . SER A 1 166 ? 19.607 0.029 -35.292 1.00 94.12 166 SER A CA 1
ATOM 1379 C C . SER A 1 166 ? 18.740 -1.227 -35.166 1.00 94.12 166 SER A C 1
ATOM 1381 O O . SER A 1 166 ? 17.657 -1.292 -35.733 1.00 94.12 166 SER A O 1
ATOM 1383 N N . ASP A 1 167 ? 19.202 -2.244 -34.435 1.00 95.00 167 ASP A N 1
ATOM 1384 C CA . ASP A 1 167 ? 18.394 -3.452 -34.191 1.00 95.00 167 ASP A CA 1
ATOM 1385 C C . ASP A 1 167 ? 17.238 -3.192 -33.214 1.00 95.00 167 ASP A C 1
ATOM 1387 O O . ASP A 1 167 ? 16.152 -3.756 -33.352 1.00 95.00 167 ASP A O 1
ATOM 1391 N N . VAL A 1 168 ? 17.462 -2.298 -32.249 1.00 95.44 168 VAL A N 1
ATOM 1392 C CA . VAL A 1 168 ? 16.449 -1.798 -31.318 1.00 95.44 168 VAL A CA 1
ATOM 1393 C C . VAL A 1 168 ? 16.596 -0.284 -31.209 1.00 95.44 168 VAL A C 1
ATOM 1395 O O . VAL A 1 168 ? 17.711 0.235 -31.099 1.00 95.44 168 VAL A O 1
ATOM 1398 N N . GLU A 1 169 ? 15.476 0.427 -31.238 1.00 96.31 169 GLU A N 1
ATOM 1399 C CA . GLU A 1 169 ? 15.375 1.859 -30.979 1.00 96.31 169 GLU A CA 1
ATOM 1400 C C . GLU A 1 169 ? 14.445 2.093 -29.783 1.00 96.31 169 GLU A C 1
ATOM 1402 O O . GLU A 1 169 ? 13.401 1.457 -29.648 1.00 96.31 169 GLU A O 1
ATOM 1407 N N . ILE A 1 170 ? 14.831 3.013 -28.899 1.00 96.12 170 ILE A N 1
ATOM 1408 C CA . ILE A 1 170 ? 14.029 3.416 -27.742 1.00 96.12 170 ILE A CA 1
ATOM 1409 C C . ILE A 1 170 ? 13.667 4.884 -27.907 1.00 96.12 170 ILE A C 1
ATOM 1411 O O . ILE A 1 170 ? 14.552 5.745 -27.937 1.00 96.12 170 ILE A O 1
ATOM 1415 N N . SER A 1 171 ? 12.372 5.170 -27.952 1.00 93.44 171 SER A N 1
ATOM 1416 C CA . SER A 1 171 ? 11.831 6.505 -28.212 1.00 93.44 171 SER A CA 1
ATOM 1417 C C . SER A 1 171 ? 10.763 6.867 -27.183 1.00 93.44 171 SER A C 1
ATOM 1419 O O . SER A 1 171 ? 10.113 5.995 -26.615 1.00 93.44 171 SER A O 1
ATOM 1421 N N . LEU A 1 172 ? 10.606 8.158 -26.891 1.00 94.44 172 LEU A N 1
ATOM 1422 C CA . LEU A 1 172 ? 9.605 8.645 -25.941 1.00 94.44 172 LEU A CA 1
ATOM 1423 C C . LEU A 1 172 ? 8.386 9.121 -26.733 1.00 94.44 172 LEU A C 1
ATOM 1425 O O . LEU A 1 172 ? 8.498 10.035 -27.548 1.00 94.44 172 LEU A O 1
ATOM 1429 N N . GLY A 1 173 ? 7.249 8.456 -26.546 1.00 87.56 173 GLY A N 1
ATOM 1430 C CA . GLY A 1 173 ? 5.962 8.886 -27.081 1.00 87.56 173 GLY A CA 1
ATOM 1431 C C . GLY A 1 173 ? 5.300 9.935 -26.188 1.00 87.56 173 GLY A C 1
ATOM 1432 O O . GLY A 1 173 ? 5.847 10.352 -25.170 1.00 87.56 173 GLY A O 1
ATOM 1433 N N . THR A 1 174 ? 4.084 10.341 -26.552 1.00 83.31 174 THR A N 1
ATOM 1434 C CA . THR A 1 174 ? 3.277 11.292 -25.767 1.00 83.31 174 THR A CA 1
ATOM 1435 C C . THR A 1 174 ? 2.855 10.734 -24.410 1.00 83.31 174 THR A C 1
ATOM 1437 O O . THR A 1 174 ? 2.832 11.469 -23.427 1.00 83.31 174 THR A O 1
ATOM 1440 N N . GLU A 1 175 ? 2.533 9.441 -24.347 1.00 84.62 175 GLU A N 1
ATOM 1441 C CA . GLU A 1 175 ? 2.011 8.792 -23.137 1.00 84.62 175 GLU A CA 1
ATOM 1442 C C . GLU A 1 175 ? 2.815 7.574 -22.669 1.00 84.62 175 GLU A C 1
ATOM 1444 O O . GLU A 1 175 ? 2.562 7.061 -21.575 1.00 84.62 175 GLU A O 1
ATOM 1449 N N . THR A 1 176 ? 3.731 7.072 -23.497 1.00 89.94 176 THR A N 1
ATOM 1450 C CA . THR A 1 176 ? 4.423 5.793 -23.299 1.00 89.94 176 THR A CA 1
ATOM 1451 C C . THR A 1 176 ? 5.845 5.844 -23.845 1.00 89.94 176 THR A C 1
ATOM 1453 O O . THR A 1 176 ? 6.159 6.586 -24.774 1.00 89.94 176 THR A O 1
ATOM 1456 N N . ILE A 1 177 ? 6.707 4.990 -23.313 1.00 93.88 177 ILE A N 1
ATOM 1457 C CA . ILE A 1 177 ? 8.037 4.687 -23.827 1.00 93.88 177 ILE A CA 1
ATOM 1458 C C . ILE A 1 177 ? 7.886 3.615 -24.912 1.00 93.88 177 ILE A C 1
ATOM 1460 O O . ILE A 1 177 ? 7.328 2.541 -24.683 1.00 93.88 177 ILE A O 1
ATOM 1464 N N . LEU A 1 178 ? 8.369 3.913 -26.111 1.00 92.69 178 LEU A N 1
ATOM 1465 C CA . LEU A 1 178 ? 8.310 3.041 -27.276 1.00 92.69 178 LEU A CA 1
ATOM 1466 C C . LEU A 1 178 ? 9.604 2.232 -27.373 1.00 92.69 178 LEU A C 1
ATOM 1468 O O . LEU A 1 178 ? 10.686 2.807 -27.490 1.00 92.69 178 LEU A O 1
ATOM 1472 N N . ILE A 1 179 ? 9.486 0.905 -27.376 1.00 94.38 179 ILE A N 1
ATOM 1473 C CA . ILE A 1 179 ? 10.579 -0.007 -27.725 1.00 94.38 179 ILE A CA 1
ATOM 1474 C C . ILE A 1 179 ? 10.295 -0.540 -29.130 1.00 94.38 179 ILE A C 1
ATOM 1476 O O . ILE A 1 179 ? 9.341 -1.294 -29.341 1.00 94.38 179 ILE A O 1
ATOM 1480 N N . ILE A 1 180 ? 11.096 -0.109 -30.099 1.00 94.31 180 ILE A N 1
ATOM 1481 C CA . ILE A 1 180 ? 10.925 -0.425 -31.515 1.00 94.31 180 ILE A CA 1
ATOM 1482 C C . ILE A 1 180 ? 12.000 -1.435 -31.908 1.00 94.31 180 ILE A C 1
ATOM 1484 O O . ILE A 1 180 ? 13.191 -1.172 -31.770 1.00 94.31 180 ILE A O 1
ATOM 1488 N N . TYR A 1 181 ? 11.577 -2.597 -32.387 1.00 95.44 181 TYR A N 1
ATOM 1489 C CA . TYR A 1 181 ? 12.456 -3.686 -32.795 1.00 95.44 181 TYR A CA 1
ATOM 1490 C C . TYR A 1 181 ? 12.523 -3.757 -34.315 1.00 95.44 181 TYR A C 1
ATOM 1492 O O . TYR A 1 181 ? 11.498 -3.650 -34.990 1.00 95.44 181 TYR A O 1
ATOM 1500 N N . LYS A 1 182 ? 13.708 -4.020 -34.867 1.00 95.31 182 LYS A N 1
ATOM 1501 C CA . LYS A 1 182 ? 13.879 -4.144 -36.319 1.00 95.31 182 LYS A CA 1
ATOM 1502 C C . LYS A 1 182 ? 13.160 -5.360 -36.908 1.00 95.31 182 LYS A C 1
ATOM 1504 O O . LYS A 1 182 ? 12.749 -5.368 -38.067 1.00 95.31 182 LYS A O 1
ATOM 1509 N N . ASN A 1 183 ? 13.016 -6.411 -36.106 1.00 92.38 183 ASN A N 1
ATOM 1510 C CA . ASN A 1 183 ? 12.281 -7.622 -36.444 1.00 92.38 183 ASN A CA 1
ATOM 1511 C C . ASN A 1 183 ? 11.608 -8.219 -35.192 1.00 92.38 183 ASN A C 1
ATOM 1513 O O . ASN A 1 183 ? 11.911 -7.834 -34.063 1.00 92.38 183 ASN A O 1
ATOM 1517 N N . GLU A 1 184 ? 10.679 -9.156 -35.393 1.00 89.44 184 GLU A N 1
ATOM 1518 C CA . GLU A 1 184 ? 9.936 -9.805 -34.301 1.00 89.44 184 GLU A CA 1
ATOM 1519 C C . GLU A 1 184 ? 10.795 -10.736 -33.433 1.00 89.44 184 GLU A C 1
ATOM 1521 O O . GLU A 1 184 ? 10.5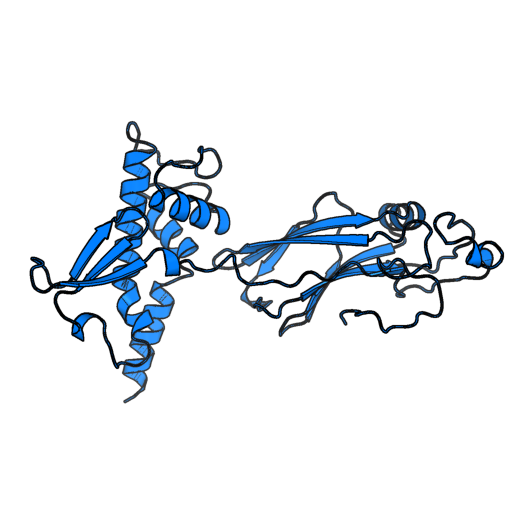02 -10.903 -32.249 1.00 89.44 184 GLU A O 1
ATOM 1526 N N . GLU A 1 185 ? 11.858 -11.324 -33.986 1.00 89.56 185 GLU A N 1
ATOM 1527 C CA . GLU A 1 185 ? 12.714 -12.284 -33.274 1.00 89.56 185 GLU A CA 1
ATOM 1528 C C . GLU A 1 185 ? 13.441 -11.634 -32.091 1.00 89.56 185 GLU A C 1
ATOM 1530 O O . GLU A 1 185 ? 13.595 -12.251 -31.036 1.00 89.56 185 GLU A O 1
ATOM 1535 N N . LEU A 1 186 ? 13.793 -10.350 -32.216 1.00 89.38 186 LEU A N 1
ATOM 1536 C CA . LEU A 1 186 ? 14.416 -9.557 -31.151 1.00 89.38 186 LEU A CA 1
ATOM 1537 C C . LEU A 1 186 ? 13.511 -9.341 -29.927 1.00 89.38 186 LEU A C 1
ATOM 1539 O O . LEU A 1 186 ? 13.989 -8.927 -28.873 1.00 89.38 186 LEU A O 1
ATOM 1543 N N . GLN A 1 187 ? 12.214 -9.646 -30.031 1.00 88.38 187 GLN A N 1
ATOM 1544 C CA . GLN A 1 187 ? 11.295 -9.612 -28.892 1.00 88.38 187 GLN A CA 1
ATOM 1545 C C . GLN A 1 187 ? 11.304 -10.907 -28.072 1.00 88.38 187 GLN A C 1
ATOM 1547 O O . GLN A 1 187 ? 10.601 -10.983 -27.061 1.00 88.38 187 GLN A O 1
ATOM 1552 N N . PHE A 1 188 ? 12.071 -11.926 -28.479 1.00 87.69 188 PHE A N 1
ATOM 1553 C CA . PHE A 1 188 ? 12.069 -13.265 -27.876 1.00 87.69 188 PHE A CA 1
ATOM 1554 C C . PHE A 1 188 ? 10.687 -13.939 -27.905 1.00 87.69 188 PHE A C 1
ATOM 1556 O O . PHE A 1 188 ? 10.357 -14.765 -27.048 1.00 87.69 188 PHE A O 1
ATOM 1563 N N . SER A 1 189 ? 9.856 -13.576 -28.884 1.00 78.94 189 SER A N 1
ATOM 1564 C CA . SER A 1 189 ? 8.534 -14.164 -29.101 1.00 78.94 189 SER A CA 1
ATOM 1565 C C . SER A 1 189 ? 8.647 -15.687 -29.241 1.00 78.94 189 SER A C 1
ATOM 1567 O O . SER A 1 189 ? 9.423 -16.186 -30.047 1.00 78.94 189 SER A O 1
ATOM 1569 N N . GLY A 1 190 ? 7.885 -16.433 -28.436 1.00 75.31 190 GLY A N 1
ATOM 1570 C CA . GLY A 1 190 ? 7.904 -17.903 -28.426 1.00 75.31 190 GLY A CA 1
ATOM 1571 C C . GLY A 1 190 ? 8.887 -18.561 -27.446 1.00 75.31 190 GLY A C 1
ATOM 1572 O O . GLY A 1 190 ? 8.850 -19.780 -27.303 1.00 75.31 190 GLY A O 1
ATOM 1573 N N . ILE A 1 191 ? 9.707 -17.793 -26.720 1.00 81.88 191 ILE A N 1
ATOM 1574 C CA . ILE A 1 191 ? 10.597 -18.312 -25.666 1.00 81.88 191 ILE A CA 1
ATOM 1575 C C . ILE A 1 191 ? 9.928 -18.166 -24.290 1.00 81.88 191 ILE A C 1
ATOM 1577 O O . ILE A 1 191 ? 9.248 -17.175 -24.006 1.00 81.88 191 ILE A O 1
ATOM 1581 N N . GLN A 1 192 ? 10.116 -19.151 -23.405 1.00 76.06 192 GLN A N 1
ATOM 1582 C CA . GLN A 1 192 ? 9.663 -19.051 -22.015 1.00 76.06 192 GLN A CA 1
ATOM 1583 C C . GLN A 1 192 ? 10.334 -17.850 -21.324 1.00 76.06 192 GLN A C 1
ATOM 1585 O O . GLN A 1 192 ? 11.534 -17.638 -21.468 1.00 76.06 192 GLN A O 1
ATOM 1590 N N . ASN A 1 193 ? 9.569 -17.070 -20.553 1.00 81.44 193 ASN A N 1
ATOM 1591 C CA . ASN A 1 193 ? 10.032 -15.823 -19.921 1.00 81.44 193 ASN A CA 1
ATOM 1592 C C . ASN A 1 193 ? 10.448 -14.724 -20.927 1.00 81.44 193 ASN A C 1
ATOM 1594 O O . ASN A 1 193 ? 11.253 -13.852 -20.600 1.00 81.44 193 ASN A O 1
ATOM 1598 N N . SER A 1 194 ? 9.892 -14.726 -22.148 1.00 81.56 194 SER A N 1
ATOM 1599 C CA . SER A 1 194 ? 10.146 -13.694 -23.171 1.00 81.56 194 SER A CA 1
ATOM 1600 C C . SER A 1 194 ? 9.969 -12.266 -22.648 1.00 81.56 194 SER A C 1
ATOM 1602 O O . SER A 1 194 ? 10.725 -11.362 -23.001 1.00 81.56 194 SER A O 1
ATOM 1604 N N . LYS A 1 195 ? 8.999 -12.045 -21.754 1.00 84.25 195 LYS A N 1
ATOM 1605 C CA . LYS A 1 195 ? 8.775 -10.753 -21.102 1.00 84.25 195 LYS A CA 1
ATOM 1606 C C . LYS A 1 195 ? 10.012 -10.297 -20.328 1.00 84.25 195 LYS A C 1
ATOM 1608 O O . LYS A 1 195 ? 10.454 -9.170 -20.543 1.00 84.25 195 LYS A O 1
ATOM 1613 N N . GLU A 1 196 ? 10.543 -11.153 -19.461 1.00 88.81 196 GLU A N 1
ATOM 1614 C CA . GLU A 1 196 ? 11.723 -10.897 -18.640 1.00 88.81 196 GLU A CA 1
ATOM 1615 C C . GLU A 1 196 ? 12.980 -10.718 -19.492 1.00 88.81 196 GLU A C 1
ATOM 1617 O O . GLU A 1 196 ? 13.802 -9.876 -19.165 1.00 88.81 196 GLU A O 1
ATOM 1622 N N . LEU A 1 197 ? 13.122 -11.422 -20.618 1.00 89.81 197 LEU A N 1
ATOM 1623 C CA . LEU A 1 197 ? 14.269 -11.242 -21.521 1.00 89.81 197 LEU A CA 1
ATOM 1624 C C . LEU A 1 197 ? 14.334 -9.839 -22.150 1.00 89.81 197 LEU A C 1
ATOM 1626 O O . LEU A 1 197 ? 15.407 -9.380 -22.526 1.00 89.81 197 LEU A O 1
ATOM 1630 N N . ASN A 1 198 ? 13.207 -9.124 -22.201 1.00 90.56 198 ASN A N 1
ATOM 1631 C CA . ASN A 1 198 ? 13.138 -7.745 -22.691 1.00 90.56 198 ASN A CA 1
ATOM 1632 C C . ASN A 1 198 ? 13.394 -6.683 -21.608 1.00 90.56 198 ASN A C 1
ATOM 1634 O O . ASN A 1 198 ? 13.341 -5.486 -21.886 1.00 90.56 198 ASN A O 1
ATOM 1638 N N . TYR A 1 199 ? 13.642 -7.089 -20.364 1.00 92.19 199 TYR A N 1
ATOM 1639 C CA . TYR A 1 199 ? 13.851 -6.175 -19.241 1.00 92.19 199 TYR A CA 1
ATOM 1640 C C . TYR A 1 199 ? 15.036 -5.220 -19.420 1.00 92.19 199 TYR A C 1
ATOM 1642 O O . TYR A 1 199 ? 14.852 -4.038 -19.138 1.00 92.19 199 TYR A O 1
ATOM 1650 N N . PRO A 1 200 ? 16.183 -5.613 -19.998 1.00 93.62 200 PRO A N 1
ATOM 1651 C CA . PRO A 1 200 ? 17.239 -4.653 -20.315 1.00 93.62 200 PRO A CA 1
ATOM 1652 C C . PRO A 1 200 ? 16.759 -3.461 -21.167 1.00 93.62 200 PRO A C 1
ATOM 1654 O O . PRO A 1 200 ? 17.122 -2.323 -20.883 1.00 93.62 200 PRO A O 1
ATOM 1657 N N . TYR A 1 201 ? 15.868 -3.681 -22.141 1.00 93.38 201 TYR A N 1
ATOM 1658 C CA . TYR A 1 201 ? 15.311 -2.595 -22.960 1.00 93.38 201 TYR A CA 1
ATOM 1659 C C . TYR A 1 201 ? 14.349 -1.697 -22.176 1.00 93.38 201 TYR A C 1
ATOM 1661 O O . TYR A 1 201 ? 14.328 -0.485 -22.378 1.00 93.38 201 TYR A O 1
ATOM 1669 N N . ILE A 1 202 ? 13.583 -2.275 -21.246 1.00 92.62 202 ILE A N 1
ATOM 1670 C CA . ILE A 1 202 ? 12.736 -1.510 -20.319 1.00 92.62 202 ILE A CA 1
ATOM 1671 C C . ILE A 1 202 ? 13.604 -0.620 -19.423 1.00 92.62 202 ILE A C 1
ATOM 1673 O O . ILE A 1 202 ? 13.293 0.557 -19.269 1.00 92.62 202 ILE A O 1
ATOM 1677 N N . TYR A 1 203 ? 14.710 -1.150 -18.887 1.00 94.69 203 TYR A N 1
ATOM 1678 C CA . TYR A 1 203 ? 15.661 -0.386 -18.074 1.00 94.69 203 TYR A CA 1
ATOM 1679 C C . TYR A 1 203 ? 16.193 0.831 -18.841 1.00 94.69 203 TYR A C 1
ATOM 1681 O O . TYR A 1 203 ? 16.096 1.959 -18.366 1.00 94.69 203 TYR A O 1
ATOM 1689 N N . MET A 1 204 ? 16.681 0.609 -20.065 1.00 95.12 204 MET A N 1
ATOM 1690 C CA . MET A 1 204 ? 17.172 1.680 -20.939 1.00 95.12 204 MET A CA 1
ATOM 1691 C C . MET A 1 204 ? 16.080 2.712 -21.264 1.00 95.12 204 MET A C 1
ATOM 1693 O O . MET A 1 204 ? 16.347 3.912 -21.319 1.00 95.12 204 MET A O 1
ATOM 1697 N N . GLY A 1 205 ? 14.840 2.255 -21.458 1.00 95.62 205 GLY A N 1
ATOM 1698 C CA . GLY A 1 205 ? 13.677 3.114 -21.655 1.00 95.62 205 GLY A CA 1
ATOM 1699 C C . GLY A 1 205 ? 13.389 4.019 -20.464 1.00 95.62 205 GLY A C 1
ATOM 1700 O O . GLY A 1 205 ? 13.215 5.222 -20.652 1.00 95.62 205 GLY A O 1
ATOM 1701 N N . LEU A 1 206 ? 13.397 3.463 -19.249 1.00 95.62 206 LEU A N 1
ATOM 1702 C CA . LEU A 1 206 ? 13.238 4.240 -18.018 1.00 95.62 206 LEU A CA 1
ATOM 1703 C C . LEU A 1 206 ? 14.368 5.255 -17.857 1.00 95.62 206 LEU A C 1
ATOM 1705 O O . LEU A 1 206 ? 14.088 6.416 -17.590 1.00 95.62 206 LEU A O 1
ATOM 1709 N N . GLN A 1 207 ? 15.619 4.854 -18.090 1.00 96.25 207 GLN A N 1
ATOM 1710 C CA . GLN A 1 207 ? 16.770 5.754 -18.000 1.00 96.25 207 GLN A CA 1
ATOM 1711 C C . GLN A 1 207 ? 16.621 6.956 -18.939 1.00 96.25 207 GLN A C 1
ATOM 1713 O O . GLN A 1 207 ? 16.759 8.102 -18.518 1.00 96.25 207 GLN A O 1
ATOM 1718 N N . LYS A 1 208 ? 16.251 6.711 -20.203 1.00 96.75 208 LYS A N 1
ATOM 1719 C CA . LYS A 1 208 ? 16.009 7.781 -21.180 1.00 96.75 208 LYS A CA 1
ATOM 1720 C C . LYS A 1 208 ? 14.854 8.695 -20.762 1.00 96.75 208 LYS A C 1
ATOM 1722 O O . LYS A 1 208 ? 14.957 9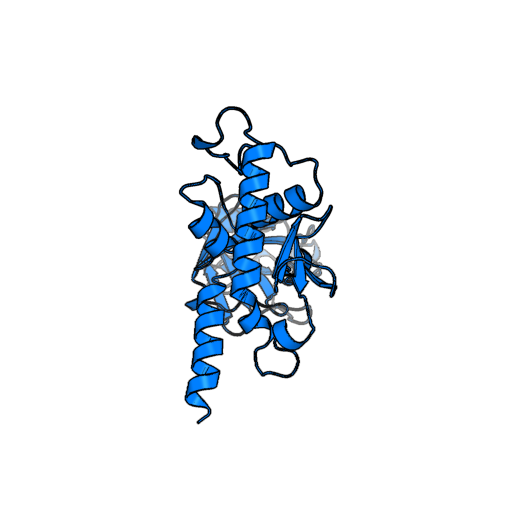.909 -20.913 1.00 96.75 208 LYS A O 1
ATOM 1727 N N . ALA A 1 209 ? 13.766 8.120 -20.253 1.00 96.56 209 ALA A N 1
ATOM 1728 C CA . ALA A 1 209 ? 12.583 8.872 -19.854 1.00 96.56 209 ALA A CA 1
ATOM 1729 C C . ALA A 1 209 ? 12.823 9.729 -18.602 1.00 96.56 209 ALA A C 1
ATOM 1731 O O . ALA A 1 209 ? 12.444 10.896 -18.589 1.00 96.56 209 ALA A O 1
ATOM 1732 N N . LEU A 1 210 ? 13.496 9.184 -17.584 1.00 96.12 210 LEU A N 1
ATOM 1733 C CA . LEU A 1 210 ? 13.843 9.911 -16.361 1.00 96.12 210 LEU A CA 1
ATOM 1734 C C . LEU A 1 210 ? 14.880 11.005 -16.627 1.00 96.12 210 LEU A C 1
ATOM 1736 O O . LEU A 1 210 ? 14.742 12.109 -16.117 1.00 96.12 210 LEU A O 1
ATOM 1740 N N . MET A 1 211 ? 15.865 10.751 -17.490 1.00 94.94 211 MET A N 1
ATOM 1741 C CA . MET A 1 211 ? 16.809 11.786 -17.905 1.00 94.94 211 MET A CA 1
ATOM 1742 C C . MET A 1 211 ? 16.082 12.958 -18.588 1.00 94.94 211 MET A C 1
ATOM 1744 O O . MET A 1 211 ? 16.316 14.114 -18.243 1.00 94.94 211 MET A O 1
ATOM 1748 N N . GLN A 1 212 ? 15.149 12.675 -19.508 1.00 94.38 212 GLN A N 1
ATOM 1749 C CA . GLN A 1 212 ? 14.323 13.714 -20.135 1.00 94.38 212 GLN A CA 1
ATOM 1750 C C . GLN A 1 212 ? 13.455 14.459 -19.111 1.00 94.38 212 GLN A C 1
ATOM 1752 O O . GLN A 1 212 ? 13.340 15.680 -19.184 1.00 94.38 212 GLN A O 1
ATOM 1757 N N . PHE A 1 213 ? 12.881 13.731 -18.149 1.00 95.31 213 PHE A N 1
ATOM 1758 C CA . PHE A 1 213 ? 12.092 14.297 -17.058 1.00 95.31 213 PHE A CA 1
ATOM 1759 C C . PHE A 1 213 ? 12.905 15.327 -16.263 1.00 95.31 213 PHE A C 1
ATOM 1761 O O . PHE A 1 213 ? 12.406 16.428 -16.028 1.00 95.31 213 PHE A O 1
ATOM 1768 N N . ILE A 1 214 ? 14.161 15.004 -15.914 1.00 94.38 214 ILE A N 1
ATOM 1769 C CA . ILE A 1 214 ? 15.072 15.933 -15.228 1.00 94.38 214 ILE A CA 1
ATOM 1770 C C . ILE A 1 214 ? 15.318 17.173 -16.090 1.00 94.38 214 ILE A C 1
ATOM 1772 O O . ILE A 1 214 ? 15.116 18.293 -15.626 1.00 94.38 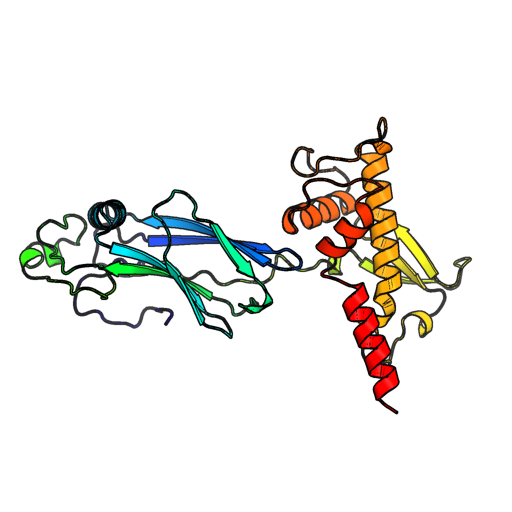214 ILE A O 1
ATOM 1776 N N . TYR A 1 215 ? 15.691 16.988 -17.360 1.00 91.88 215 TYR A N 1
ATOM 1777 C CA . TYR A 1 215 ? 15.978 18.104 -18.267 1.00 91.88 215 TYR A CA 1
ATOM 1778 C C . TYR A 1 215 ? 14.799 19.066 -18.446 1.00 91.88 215 TYR A C 1
ATOM 1780 O O . TYR A 1 215 ? 15.009 20.270 -18.572 1.00 91.88 215 TYR A O 1
ATOM 1788 N N . HIS A 1 216 ? 13.569 18.556 -18.482 1.00 91.44 216 HIS A N 1
ATOM 1789 C CA . HIS A 1 216 ? 12.382 19.391 -18.649 1.00 91.44 216 HIS A CA 1
ATOM 1790 C C . HIS A 1 216 ? 11.960 20.113 -17.371 1.00 91.44 216 HIS A C 1
ATOM 1792 O O . HIS A 1 216 ? 11.544 21.268 -17.444 1.00 91.44 216 HIS A O 1
ATOM 1798 N N . ASN A 1 217 ? 12.059 19.450 -16.218 1.00 89.69 217 ASN A N 1
ATOM 1799 C CA . ASN A 1 217 ? 11.521 19.968 -14.959 1.00 89.69 217 ASN A CA 1
ATOM 1800 C C . ASN A 1 217 ? 12.574 20.701 -14.106 1.00 89.69 217 ASN A C 1
ATOM 1802 O O . ASN A 1 217 ? 12.203 21.474 -13.228 1.00 89.69 217 ASN A O 1
ATOM 1806 N N . ASN A 1 218 ? 13.871 20.546 -14.399 1.00 87.25 218 ASN A N 1
ATOM 1807 C CA . ASN A 1 218 ? 14.939 21.385 -13.850 1.00 87.25 218 ASN A CA 1
ATOM 1808 C C . ASN A 1 218 ? 16.003 21.739 -14.914 1.00 87.25 218 ASN A C 1
ATOM 1810 O O . ASN A 1 218 ? 17.141 21.271 -14.854 1.00 87.25 218 ASN A O 1
ATOM 1814 N N . PRO A 1 219 ? 15.661 22.582 -15.908 1.00 81.19 219 PRO A N 1
ATOM 1815 C CA . PRO A 1 219 ? 16.558 22.892 -17.023 1.00 81.19 219 PRO A CA 1
ATOM 1816 C C . PRO A 1 219 ? 17.774 23.746 -16.634 1.00 81.19 219 PRO A C 1
ATOM 1818 O O . PRO A 1 219 ? 18.745 23.794 -17.387 1.00 81.19 219 PRO A O 1
ATOM 1821 N N . ILE A 1 220 ? 17.720 24.457 -15.502 1.00 80.75 220 ILE A N 1
ATOM 1822 C CA . ILE A 1 220 ? 18.773 25.391 -15.069 1.00 80.75 220 ILE A CA 1
ATOM 1823 C C . ILE A 1 220 ? 19.837 24.665 -14.240 1.00 80.75 220 ILE A C 1
ATOM 1825 O O . ILE A 1 220 ? 21.023 24.936 -14.414 1.00 80.75 220 ILE A O 1
ATOM 1829 N N . SER A 1 221 ? 19.418 23.714 -13.402 1.00 80.56 221 SER A N 1
ATOM 1830 C CA . SER A 1 221 ? 20.289 22.996 -12.472 1.00 80.56 221 SER A CA 1
ATOM 1831 C C . SER A 1 221 ? 20.107 21.483 -12.594 1.00 80.56 221 SER A C 1
ATOM 1833 O O . SER A 1 221 ? 19.819 20.799 -11.619 1.00 80.56 221 SER A O 1
ATOM 1835 N N . VAL A 1 222 ? 20.296 20.934 -13.797 1.00 77.94 222 VAL A N 1
ATOM 1836 C CA . VAL A 1 222 ? 20.149 19.485 -14.062 1.00 77.94 222 VAL A CA 1
ATOM 1837 C C . VAL A 1 222 ? 21.001 18.625 -13.113 1.00 77.94 222 VAL A C 1
ATOM 1839 O O . VAL A 1 222 ? 20.599 17.520 -12.754 1.00 77.94 222 VAL A O 1
ATOM 1842 N N . GLU A 1 223 ? 22.155 19.141 -12.681 1.00 77.38 223 GLU A N 1
ATOM 1843 C CA . GLU A 1 223 ? 23.055 18.479 -11.726 1.00 77.38 223 GLU A CA 1
ATOM 1844 C C . GLU A 1 223 ? 22.484 18.405 -10.300 1.00 77.38 223 GLU A C 1
ATOM 1846 O O . GLU A 1 223 ? 22.803 17.473 -9.571 1.00 77.38 223 GLU A O 1
ATOM 1851 N N . GLU A 1 224 ? 21.611 19.338 -9.906 1.00 82.38 224 GLU A N 1
ATOM 1852 C CA . GLU A 1 224 ? 20.990 19.367 -8.572 1.00 82.38 224 GLU A CA 1
ATOM 1853 C C . GLU A 1 224 ? 19.806 18.392 -8.452 1.00 82.38 224 GLU A C 1
ATOM 1855 O O . GLU A 1 224 ? 19.344 18.118 -7.348 1.00 82.38 224 GLU A O 1
ATOM 1860 N N . GLY A 1 225 ? 19.319 17.838 -9.569 1.00 88.19 225 GLY A N 1
ATOM 1861 C CA . GLY A 1 225 ? 18.175 16.928 -9.573 1.00 88.19 225 GLY A CA 1
ATOM 1862 C C . GLY A 1 225 ? 16.845 17.623 -9.268 1.00 88.19 225 GLY A C 1
ATOM 1863 O O . GLY A 1 225 ? 16.684 18.824 -9.470 1.00 88.19 225 GLY A O 1
ATOM 1864 N N . ILE A 1 226 ? 15.843 16.851 -8.855 1.00 92.81 226 ILE A N 1
ATOM 1865 C CA . ILE A 1 226 ? 14.476 17.312 -8.592 1.00 92.81 226 ILE A CA 1
ATOM 1866 C C . ILE A 1 226 ? 13.970 16.662 -7.309 1.00 92.81 226 ILE A C 1
ATOM 1868 O O . ILE A 1 226 ? 14.022 15.439 -7.181 1.00 92.81 226 ILE A O 1
ATOM 1872 N N . GLN A 1 227 ? 13.401 17.469 -6.412 1.00 93.12 227 GLN A N 1
ATOM 1873 C CA . GLN A 1 227 ? 12.617 16.983 -5.276 1.00 93.12 227 GLN A CA 1
ATOM 1874 C C . GLN A 1 227 ? 11.197 16.641 -5.758 1.00 93.12 227 GLN A C 1
ATOM 1876 O O . GLN A 1 227 ? 10.396 17.515 -6.086 1.00 93.12 227 GLN A O 1
ATOM 1881 N N . ILE A 1 228 ? 10.909 15.348 -5.883 1.00 91.31 228 ILE A N 1
ATOM 1882 C CA . ILE A 1 228 ? 9.673 14.794 -6.452 1.00 91.31 228 ILE A CA 1
ATOM 1883 C C . ILE A 1 228 ? 8.464 15.032 -5.539 1.00 91.31 228 ILE A C 1
ATOM 1885 O O . ILE A 1 228 ? 7.339 15.161 -6.018 1.00 91.31 228 ILE A O 1
ATOM 1889 N N . ASP A 1 229 ? 8.663 15.079 -4.227 1.00 85.69 229 ASP A N 1
ATOM 1890 C CA . ASP A 1 229 ? 7.607 15.342 -3.247 1.00 85.69 229 ASP A CA 1
ATOM 1891 C C . ASP A 1 229 ? 7.263 16.832 -3.101 1.00 85.69 229 ASP A C 1
ATOM 1893 O O . ASP A 1 229 ? 6.165 17.158 -2.649 1.00 85.69 229 ASP A O 1
ATOM 1897 N N . GLU A 1 230 ? 8.159 17.720 -3.533 1.00 87.69 230 GLU A N 1
ATOM 1898 C CA . GLU A 1 230 ? 7.975 19.174 -3.481 1.00 87.69 230 GLU A CA 1
ATOM 1899 C C . GLU A 1 230 ? 7.593 19.797 -4.834 1.00 87.69 230 GLU A C 1
ATOM 1901 O O . GLU A 1 230 ? 7.147 20.945 -4.874 1.00 87.69 230 GLU A O 1
ATOM 1906 N N . MET A 1 231 ? 7.747 19.068 -5.947 1.00 86.81 231 MET A N 1
ATOM 1907 C CA . MET A 1 231 ? 7.415 19.585 -7.277 1.00 86.81 231 MET A CA 1
ATOM 1908 C C . MET A 1 231 ? 5.911 19.541 -7.585 1.00 86.81 231 MET A C 1
ATOM 1910 O O . MET A 1 231 ? 5.194 18.606 -7.209 1.00 86.81 231 MET A O 1
ATOM 1914 N N . ASP A 1 232 ? 5.458 20.516 -8.376 1.00 84.31 232 ASP A N 1
ATOM 1915 C CA . ASP A 1 232 ? 4.132 20.486 -8.991 1.00 84.31 232 ASP A CA 1
ATOM 1916 C C . ASP A 1 232 ? 4.024 19.345 -10.025 1.00 84.31 232 ASP A C 1
ATOM 1918 O O . ASP A 1 232 ? 5.007 19.030 -10.707 1.00 84.31 232 ASP A O 1
ATOM 1922 N N . PRO A 1 233 ? 2.835 18.735 -10.202 1.00 82.00 233 PRO A N 1
ATOM 1923 C CA . PRO A 1 233 ? 2.636 17.702 -11.211 1.00 82.00 233 PRO A CA 1
ATOM 1924 C C . PRO A 1 233 ? 2.984 18.195 -12.631 1.00 82.00 233 PRO A C 1
ATOM 1926 O O . PRO A 1 233 ? 2.523 19.265 -13.041 1.00 82.00 233 PRO A O 1
ATOM 1929 N N . PRO A 1 234 ? 3.744 17.414 -13.420 1.00 87.81 234 PRO A N 1
ATOM 1930 C CA . PRO A 1 234 ? 4.170 17.818 -14.757 1.00 87.81 234 PRO A CA 1
ATOM 1931 C C . PRO A 1 234 ? 3.011 17.786 -15.765 1.00 87.81 234 PRO A C 1
ATOM 1933 O O . PRO A 1 234 ? 2.063 17.009 -15.644 1.00 87.81 234 PRO A O 1
ATOM 1936 N N . GLY A 1 235 ? 3.103 18.622 -16.805 1.00 76.06 235 GLY A N 1
ATOM 1937 C CA . GLY A 1 235 ? 2.044 18.767 -17.813 1.00 76.06 235 GLY A CA 1
ATOM 1938 C C . GLY A 1 235 ? 2.030 17.692 -18.908 1.00 76.06 235 GLY A C 1
ATOM 1939 O O . GLY A 1 235 ? 0.999 17.477 -19.545 1.00 76.06 235 GLY A O 1
ATOM 1940 N N . SER A 1 236 ? 3.157 17.019 -19.154 1.00 88.06 236 SER A N 1
ATOM 1941 C CA . SER A 1 236 ? 3.248 15.927 -20.133 1.00 88.06 236 SER A CA 1
ATOM 1942 C C . SER A 1 236 ? 2.602 14.654 -19.584 1.00 88.06 236 SER A C 1
ATOM 1944 O O . SER A 1 236 ? 2.839 14.277 -18.441 1.00 88.06 236 SER A O 1
ATOM 1946 N N . ALA A 1 237 ? 1.822 13.944 -20.404 1.00 85.69 237 ALA A N 1
ATOM 1947 C CA . ALA A 1 237 ? 1.124 12.734 -19.967 1.00 85.69 237 ALA A CA 1
ATOM 1948 C C . ALA A 1 237 ? 2.085 11.598 -19.569 1.00 85.69 237 ALA A C 1
ATOM 1950 O O . ALA A 1 237 ? 1.855 10.920 -18.568 1.00 85.69 237 ALA A O 1
ATOM 1951 N N . LEU A 1 238 ? 3.180 11.401 -20.314 1.00 89.81 238 LEU A N 1
ATOM 1952 C CA . LEU A 1 238 ? 4.221 10.439 -19.941 1.00 89.81 238 LEU A CA 1
ATOM 1953 C C . LEU A 1 238 ? 4.923 10.846 -18.636 1.00 89.81 238 LEU A C 1
ATOM 1955 O O . LEU A 1 238 ? 5.136 10.005 -17.766 1.00 89.81 238 LEU A O 1
ATOM 1959 N N . GLU A 1 239 ? 5.251 12.128 -18.477 1.00 92.38 239 GLU A N 1
ATOM 1960 C CA . GLU A 1 239 ? 5.899 12.623 -17.257 1.00 92.38 239 GLU A CA 1
ATOM 1961 C C . GLU A 1 239 ? 4.978 12.505 -16.050 1.00 92.38 239 GLU A C 1
ATOM 1963 O O . GLU A 1 239 ? 5.430 12.092 -14.990 1.00 92.38 239 GLU A O 1
ATOM 1968 N N . LEU A 1 240 ? 3.680 12.766 -16.212 1.00 87.62 240 LEU A N 1
ATOM 1969 C CA . LEU A 1 240 ? 2.697 12.594 -15.151 1.00 87.62 240 LEU A CA 1
ATOM 1970 C C . LEU A 1 240 ? 2.632 11.134 -14.694 1.00 87.62 240 LEU A C 1
ATOM 1972 O O . LEU A 1 240 ? 2.631 10.870 -13.495 1.00 87.62 240 LEU A O 1
ATOM 1976 N N . LYS A 1 241 ? 2.662 10.172 -15.627 1.00 87.19 241 LYS A N 1
ATOM 1977 C CA . LYS A 1 241 ? 2.728 8.743 -15.280 1.00 87.19 241 LYS A CA 1
ATOM 1978 C C . LYS A 1 241 ? 4.019 8.392 -14.531 1.00 87.19 241 LYS A C 1
ATOM 1980 O O . LYS A 1 241 ? 3.962 7.625 -13.573 1.00 87.19 241 LYS A O 1
ATOM 1985 N N . LEU A 1 242 ? 5.166 8.941 -14.942 1.00 92.69 242 LEU A N 1
ATOM 1986 C CA . LEU A 1 242 ? 6.449 8.728 -14.257 1.00 92.69 242 LEU A CA 1
ATOM 1987 C C . LEU A 1 242 ? 6.453 9.353 -12.859 1.00 92.69 242 LEU A C 1
ATOM 1989 O O . LEU A 1 242 ? 6.854 8.692 -11.908 1.00 92.69 242 LEU A O 1
ATOM 1993 N N . TYR A 1 243 ? 5.956 10.582 -12.726 1.00 91.06 243 TYR A N 1
ATOM 1994 C CA . TYR A 1 243 ? 5.784 11.289 -11.459 1.00 91.06 243 TYR A CA 1
ATOM 1995 C C . TYR A 1 243 ? 4.893 10.498 -10.502 1.00 91.06 243 TYR A C 1
ATOM 1997 O O . TYR A 1 243 ? 5.318 10.170 -9.397 1.00 91.06 243 TYR A O 1
ATOM 2005 N N . SER A 1 244 ? 3.698 10.094 -10.945 1.00 84.25 244 SER A N 1
ATOM 2006 C CA . SER A 1 244 ? 2.790 9.281 -10.132 1.00 84.25 244 SER A CA 1
ATOM 2007 C C . SER A 1 244 ? 3.408 7.939 -9.742 1.00 84.25 244 SER A C 1
ATOM 2009 O O . SER A 1 244 ? 3.230 7.496 -8.610 1.00 84.25 244 SER A O 1
ATOM 2011 N N . LEU A 1 245 ? 4.168 7.298 -10.638 1.00 87.00 245 LEU A N 1
ATOM 2012 C CA . LEU A 1 245 ? 4.875 6.055 -10.328 1.00 87.00 245 LEU A CA 1
ATOM 2013 C C . LEU A 1 245 ? 5.980 6.270 -9.280 1.00 87.00 245 LEU A C 1
ATOM 2015 O O . LEU A 1 245 ? 6.107 5.472 -8.354 1.00 87.00 245 LEU A O 1
ATOM 2019 N N . MET A 1 246 ? 6.758 7.346 -9.402 1.00 90.31 246 MET A N 1
ATOM 2020 C CA . MET A 1 246 ? 7.788 7.725 -8.432 1.00 90.31 246 MET A CA 1
ATOM 2021 C C . MET A 1 246 ? 7.179 8.030 -7.058 1.00 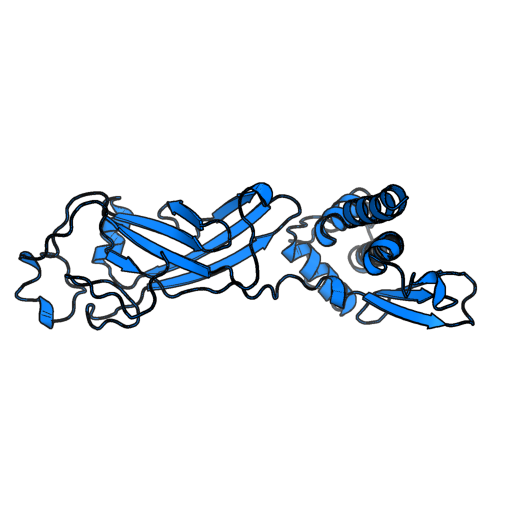90.31 246 MET A C 1
ATOM 2023 O O . MET A 1 246 ? 7.649 7.489 -6.056 1.00 90.31 246 MET A O 1
ATOM 2027 N N . GLN A 1 247 ? 6.081 8.790 -7.005 1.00 83.25 247 GLN A N 1
ATOM 2028 C CA . GLN A 1 247 ? 5.343 9.056 -5.767 1.00 83.25 247 GLN A CA 1
ATOM 2029 C C . GLN A 1 247 ? 4.788 7.777 -5.135 1.00 83.25 247 GLN A C 1
ATOM 2031 O O . GLN A 1 247 ? 4.963 7.551 -3.936 1.00 83.25 247 GLN A O 1
ATOM 2036 N N . ALA A 1 248 ? 4.170 6.903 -5.936 1.00 78.44 248 ALA A N 1
ATOM 2037 C CA . ALA A 1 248 ? 3.644 5.624 -5.463 1.00 78.44 248 ALA A CA 1
ATOM 2038 C C . ALA A 1 248 ? 4.739 4.740 -4.841 1.00 78.44 248 ALA A C 1
ATOM 2040 O O . ALA A 1 248 ? 4.474 3.996 -3.897 1.00 78.44 248 ALA A O 1
ATOM 2041 N N . LYS A 1 249 ? 5.977 4.868 -5.336 1.00 82.44 249 LYS A N 1
ATOM 2042 C CA . LYS A 1 249 ? 7.165 4.129 -4.883 1.00 82.44 249 LYS A CA 1
ATOM 2043 C C . LYS A 1 249 ? 8.032 4.917 -3.892 1.00 82.44 249 LYS A C 1
ATOM 2045 O O . LYS A 1 249 ? 9.151 4.498 -3.593 1.00 82.44 249 LYS A O 1
ATOM 2050 N N . ASN A 1 250 ? 7.503 6.020 -3.353 1.00 82.56 250 ASN A N 1
ATOM 2051 C CA . ASN A 1 250 ? 8.126 6.864 -2.331 1.00 82.56 250 ASN A CA 1
ATOM 2052 C C . ASN A 1 250 ? 9.531 7.364 -2.714 1.00 82.56 250 ASN A C 1
ATOM 2054 O O . ASN A 1 250 ? 10.458 7.369 -1.900 1.00 82.56 250 ASN A O 1
ATOM 2058 N N . VAL A 1 251 ? 9.694 7.737 -3.980 1.00 89.12 251 VAL A N 1
ATOM 2059 C CA . VAL A 1 251 ? 10.875 8.443 -4.471 1.00 89.12 251 VAL A CA 1
ATOM 2060 C C . VAL A 1 251 ? 10.694 9.917 -4.126 1.00 89.12 251 VAL A C 1
ATOM 2062 O O . VAL A 1 251 ? 9.775 10.553 -4.632 1.00 89.12 251 VAL A O 1
ATOM 2065 N N . THR A 1 252 ? 11.541 10.432 -3.238 1.00 89.81 252 THR A N 1
ATOM 2066 C CA . THR A 1 252 ? 11.534 11.843 -2.815 1.00 89.81 252 THR A CA 1
ATOM 2067 C C . THR A 1 252 ? 12.401 12.709 -3.716 1.00 89.81 252 THR A C 1
ATOM 2069 O O . THR A 1 252 ? 12.100 13.869 -3.923 1.00 89.81 252 THR A O 1
ATOM 2072 N N . GLU A 1 253 ? 13.445 12.139 -4.311 1.00 94.50 253 GLU A N 1
ATOM 2073 C CA . GLU A 1 253 ? 14.412 12.871 -5.122 1.00 94.50 253 GLU A CA 1
ATOM 2074 C C . GLU A 1 253 ? 14.791 12.064 -6.363 1.00 94.50 253 GLU A C 1
ATOM 2076 O O . GLU A 1 253 ? 14.976 10.845 -6.288 1.00 94.50 253 GLU A O 1
ATOM 2081 N N . LEU A 1 254 ? 14.955 12.748 -7.493 1.00 96.12 254 LEU A N 1
ATOM 2082 C CA . LEU A 1 254 ? 15.493 12.199 -8.733 1.00 96.12 254 LEU A CA 1
ATOM 2083 C C . LEU A 1 254 ? 16.644 13.078 -9.237 1.00 96.12 254 LEU A C 1
ATOM 2085 O O . LEU A 1 254 ? 16.445 14.246 -9.554 1.00 96.12 254 LEU A O 1
ATOM 2089 N N . SER A 1 255 ? 17.825 12.496 -9.392 1.00 94.56 255 SER A N 1
ATOM 2090 C CA . SER A 1 255 ? 19.019 13.134 -9.946 1.00 94.56 255 SER A CA 1
ATOM 2091 C C . SER A 1 255 ? 19.761 12.174 -10.876 1.00 94.56 255 SER A C 1
ATOM 2093 O O . SER A 1 255 ? 19.440 10.986 -10.964 1.00 94.56 255 SER A O 1
ATOM 2095 N N . MET A 1 256 ? 20.780 12.676 -11.578 1.00 91.69 256 MET A N 1
ATOM 2096 C CA . MET A 1 256 ? 21.633 11.824 -12.415 1.00 91.69 256 MET A CA 1
ATOM 2097 C C . MET A 1 256 ? 22.392 10.773 -11.591 1.00 91.69 256 MET A C 1
ATOM 2099 O O . MET A 1 256 ? 22.641 9.679 -12.096 1.00 91.69 256 MET A O 1
ATOM 2103 N N . ASP A 1 257 ? 22.693 11.072 -10.324 1.00 93.06 257 ASP A N 1
ATOM 2104 C CA . ASP A 1 257 ? 23.456 10.193 -9.434 1.00 93.06 257 ASP A CA 1
ATOM 2105 C C . ASP A 1 257 ? 22.608 9.058 -8.847 1.00 93.06 257 ASP A C 1
ATOM 2107 O O . ASP A 1 257 ? 23.110 7.952 -8.640 1.00 93.06 257 ASP A O 1
ATOM 2111 N N . ASN A 1 258 ? 21.319 9.305 -8.589 1.00 94.81 258 ASN A N 1
ATOM 2112 C CA . ASN A 1 258 ? 20.423 8.321 -7.975 1.00 94.81 258 ASN A CA 1
ATOM 2113 C C . ASN A 1 258 ? 19.485 7.623 -8.980 1.00 94.81 258 ASN A C 1
ATOM 2115 O O . ASN A 1 258 ? 18.696 6.760 -8.591 1.00 94.81 258 ASN A O 1
ATOM 2119 N N . MET A 1 259 ? 19.570 7.962 -10.270 1.00 95.25 259 MET A N 1
ATOM 2120 C CA . MET A 1 259 ? 18.660 7.480 -11.313 1.00 95.25 259 MET A CA 1
ATOM 2121 C C . MET A 1 259 ? 18.538 5.951 -11.344 1.00 95.25 259 MET A C 1
ATOM 2123 O O . MET A 1 259 ? 17.430 5.427 -11.436 1.00 95.25 259 MET A O 1
ATOM 2127 N N . ASP A 1 260 ? 19.646 5.219 -11.225 1.00 94.75 260 ASP A N 1
ATOM 2128 C CA . ASP A 1 260 ? 19.627 3.751 -11.228 1.00 94.75 260 ASP A CA 1
ATOM 2129 C C . ASP A 1 260 ? 18.908 3.176 -9.990 1.00 94.75 260 ASP A C 1
ATOM 2131 O O . ASP A 1 260 ? 18.195 2.172 -10.083 1.00 94.75 260 ASP A O 1
ATOM 2135 N N . GLU A 1 261 ? 19.026 3.839 -8.835 1.00 94.12 261 GLU A N 1
ATOM 2136 C CA . GLU A 1 261 ? 18.287 3.492 -7.616 1.00 94.12 261 GLU A CA 1
ATOM 2137 C C . GLU A 1 261 ? 16.786 3.762 -7.784 1.00 94.12 261 GLU A C 1
ATOM 2139 O O . GLU A 1 261 ? 15.948 2.931 -7.413 1.00 94.12 261 GLU A O 1
ATOM 2144 N N . VAL A 1 262 ? 16.432 4.897 -8.390 1.00 94.81 262 VAL A N 1
ATOM 2145 C CA . VAL A 1 262 ? 15.044 5.230 -8.718 1.00 94.81 262 VAL A CA 1
ATOM 2146 C C . VAL A 1 262 ? 14.465 4.189 -9.672 1.00 94.81 262 VAL A C 1
ATOM 2148 O O . VAL A 1 262 ? 13.397 3.646 -9.392 1.00 94.81 262 VAL A O 1
ATOM 2151 N N . ILE A 1 263 ? 15.184 3.825 -10.741 1.00 94.25 263 ILE A N 1
ATOM 2152 C CA . ILE A 1 263 ? 14.781 2.765 -11.677 1.00 94.25 263 ILE A CA 1
ATOM 2153 C C . ILE A 1 263 ? 14.579 1.445 -10.935 1.00 94.25 263 ILE A C 1
ATOM 2155 O O . ILE A 1 263 ? 13.558 0.784 -11.132 1.00 94.25 263 ILE A O 1
ATOM 2159 N N . TYR A 1 264 ? 15.508 1.061 -10.057 1.00 90.44 264 TYR A N 1
ATOM 2160 C CA . TYR A 1 264 ? 15.387 -0.146 -9.240 1.00 90.44 264 TYR A CA 1
ATOM 2161 C C . TYR A 1 264 ? 14.087 -0.164 -8.417 1.00 90.44 264 TYR A C 1
ATOM 2163 O O . TYR A 1 264 ? 13.398 -1.190 -8.397 1.00 90.44 264 TYR A O 1
ATOM 2171 N N . LYS A 1 265 ? 13.728 0.968 -7.793 1.00 87.88 265 LYS A N 1
ATOM 2172 C CA . LYS A 1 265 ? 12.497 1.139 -7.002 1.00 87.88 265 LYS A CA 1
ATOM 2173 C C . LYS A 1 265 ? 11.238 1.075 -7.864 1.00 87.88 265 LYS A C 1
ATOM 2175 O O . LYS A 1 265 ? 10.331 0.301 -7.565 1.00 87.88 265 LYS A O 1
ATOM 2180 N N . ILE A 1 266 ? 11.178 1.850 -8.948 1.00 87.38 266 ILE A N 1
ATOM 2181 C CA . ILE A 1 266 ? 9.950 1.987 -9.749 1.00 87.38 266 ILE A CA 1
ATOM 2182 C C . ILE A 1 266 ? 9.650 0.786 -10.647 1.00 87.38 266 ILE A C 1
ATOM 2184 O O . ILE A 1 266 ? 8.527 0.628 -11.122 1.00 87.38 266 ILE A O 1
ATOM 2188 N N . SER A 1 267 ? 10.646 -0.064 -10.884 1.00 85.25 267 SER A N 1
ATOM 2189 C CA . SER A 1 267 ? 10.535 -1.230 -11.763 1.00 85.25 267 SER A CA 1
ATOM 2190 C C . SER A 1 267 ? 10.424 -2.572 -11.034 1.00 85.25 267 SER A C 1
ATOM 2192 O O . SER A 1 267 ? 10.433 -3.620 -11.686 1.00 85.25 267 SER A O 1
ATOM 2194 N N . ASP A 1 268 ? 10.339 -2.552 -9.701 1.00 80.50 268 ASP A N 1
ATOM 2195 C CA . ASP A 1 268 ? 10.302 -3.739 -8.842 1.00 80.50 268 ASP A CA 1
ATOM 2196 C C . ASP A 1 268 ? 11.469 -4.717 -9.129 1.00 80.50 268 ASP A C 1
ATOM 2198 O O . ASP A 1 268 ? 11.269 -5.914 -9.364 1.00 80.50 268 ASP A O 1
ATOM 2202 N N . ASN A 1 269 ? 12.709 -4.204 -9.114 1.00 80.62 269 ASN A N 1
ATOM 2203 C CA . ASN A 1 269 ? 13.945 -4.979 -9.301 1.00 80.62 269 ASN A CA 1
ATOM 2204 C C . ASN A 1 269 ? 13.992 -5.775 -10.625 1.00 80.62 269 ASN A C 1
ATOM 2206 O O . ASN A 1 269 ? 14.249 -6.988 -10.668 1.00 80.62 269 ASN A O 1
ATOM 2210 N N . LEU A 1 270 ? 13.742 -5.079 -11.738 1.00 87.56 270 LEU A N 1
ATOM 2211 C CA . LEU A 1 270 ? 13.592 -5.704 -13.052 1.00 87.56 270 LEU A CA 1
ATOM 2212 C C . LEU A 1 270 ? 14.814 -6.546 -13.478 1.00 87.56 270 LEU A C 1
ATOM 2214 O O . LEU A 1 270 ? 14.660 -7.620 -14.060 1.00 87.56 270 LEU A O 1
ATOM 2218 N N . LEU A 1 271 ? 16.034 -6.125 -13.128 1.00 89.19 271 LEU A N 1
ATOM 2219 C CA . LEU A 1 271 ? 17.258 -6.822 -13.535 1.00 89.19 271 LEU A CA 1
ATOM 2220 C C . LEU A 1 271 ? 17.481 -8.129 -12.762 1.00 89.19 271 LEU A C 1
ATOM 2222 O O . LEU A 1 271 ? 18.031 -9.078 -13.324 1.00 89.19 271 LEU A O 1
ATOM 2226 N N . ALA A 1 272 ? 17.006 -8.243 -11.516 1.00 86.56 272 ALA A N 1
ATOM 2227 C CA . ALA A 1 272 ? 17.041 -9.522 -10.806 1.00 86.56 272 ALA A CA 1
ATOM 2228 C C . ALA A 1 272 ? 16.154 -10.564 -11.494 1.00 86.56 272 ALA A C 1
ATOM 2230 O O . ALA A 1 272 ? 16.581 -11.704 -11.679 1.00 86.56 272 ALA A O 1
ATOM 2231 N N . ARG A 1 273 ? 14.964 -10.149 -11.944 1.00 85.56 273 ARG A N 1
ATOM 2232 C CA . ARG A 1 273 ? 14.028 -11.012 -12.677 1.00 85.56 273 ARG A CA 1
ATOM 2233 C C . ARG A 1 273 ? 14.561 -11.406 -14.052 1.00 85.56 273 ARG A C 1
ATOM 2235 O O . ARG A 1 273 ? 14.412 -12.559 -14.446 1.00 85.56 273 ARG A O 1
ATOM 2242 N N . TYR A 1 274 ? 15.244 -10.491 -14.743 1.00 91.12 274 TYR A N 1
ATOM 2243 C CA . TYR A 1 274 ? 15.997 -10.812 -15.960 1.00 91.12 274 TYR A CA 1
ATOM 2244 C C . TYR A 1 274 ? 17.065 -11.883 -15.697 1.00 91.12 274 TYR A C 1
ATOM 2246 O O . TYR A 1 274 ? 17.099 -12.911 -16.369 1.00 91.12 274 TYR A O 1
ATOM 2254 N N . LYS A 1 275 ? 17.904 -11.683 -14.674 1.00 92.81 275 LYS A N 1
ATOM 2255 C CA . LYS A 1 275 ? 18.950 -12.638 -14.277 1.00 92.81 275 LYS A CA 1
ATOM 2256 C C . LYS A 1 275 ? 18.366 -14.018 -13.948 1.00 92.81 275 LYS A C 1
ATOM 2258 O O . LYS A 1 275 ? 18.943 -15.029 -14.345 1.00 92.81 275 LYS A O 1
ATOM 2263 N N . ASP A 1 276 ? 17.235 -14.078 -13.248 1.00 88.88 276 ASP A N 1
ATOM 2264 C CA . ASP A 1 276 ? 16.563 -15.344 -12.930 1.00 88.88 276 ASP A CA 1
ATOM 2265 C C . ASP A 1 276 ? 15.999 -16.027 -14.190 1.00 88.88 276 ASP A C 1
ATOM 2267 O O . ASP A 1 276 ? 16.149 -17.240 -14.341 1.00 88.88 276 ASP A O 1
ATOM 2271 N N . ALA A 1 277 ? 15.445 -15.261 -15.138 1.00 88.06 277 ALA A N 1
ATOM 2272 C CA . ALA A 1 277 ? 14.990 -15.784 -16.427 1.00 88.06 277 ALA A CA 1
ATOM 2273 C C . ALA A 1 277 ? 16.143 -16.369 -17.259 1.00 88.06 277 ALA A C 1
ATOM 2275 O O . ALA A 1 277 ? 16.026 -17.484 -17.766 1.00 88.06 277 ALA A O 1
ATOM 2276 N N . VAL A 1 278 ? 17.280 -15.668 -17.337 1.00 89.00 278 VAL A N 1
ATOM 2277 C CA . VAL A 1 278 ? 18.482 -16.151 -18.038 1.00 89.00 278 VAL A CA 1
ATOM 2278 C C . VAL A 1 278 ? 19.026 -17.430 -17.391 1.00 89.00 278 VAL A C 1
ATOM 2280 O O . VAL A 1 278 ? 19.336 -18.392 -18.091 1.00 89.00 278 VAL A O 1
ATOM 2283 N N . ARG A 1 279 ? 19.095 -17.494 -16.054 1.00 87.31 279 ARG A N 1
ATOM 2284 C CA . ARG A 1 279 ? 19.503 -18.719 -15.338 1.00 87.31 279 ARG A CA 1
ATOM 2285 C C . ARG A 1 279 ? 18.551 -19.886 -15.584 1.00 87.31 279 ARG A C 1
ATOM 2287 O O . ARG A 1 279 ? 19.007 -21.018 -15.709 1.00 87.31 279 ARG A O 1
ATOM 2294 N N . GLY A 1 280 ? 17.250 -19.613 -15.670 1.00 82.69 280 GLY A N 1
ATOM 2295 C CA . GLY A 1 280 ? 16.235 -20.619 -15.978 1.00 82.69 280 GLY A CA 1
ATOM 2296 C C . GLY A 1 280 ? 16.457 -21.302 -17.328 1.00 82.69 280 GLY A C 1
ATOM 2297 O O . GLY A 1 280 ? 16.231 -22.502 -17.433 1.00 82.69 280 GLY A O 1
ATOM 2298 N N . LEU A 1 281 ? 16.967 -20.573 -18.327 1.00 82.38 281 LEU A N 1
ATOM 2299 C CA . LEU A 1 281 ? 17.338 -21.144 -19.627 1.00 82.38 281 LEU A CA 1
ATOM 2300 C C . LEU A 1 281 ? 18.589 -22.031 -19.534 1.00 82.38 281 LEU A C 1
ATOM 2302 O O . LEU A 1 281 ? 18.659 -23.065 -20.189 1.00 82.38 281 LEU A O 1
ATOM 2306 N N . GLY A 1 282 ? 19.567 -21.647 -18.707 1.00 67.88 282 GLY A N 1
ATOM 2307 C CA . GLY A 1 282 ? 20.810 -22.406 -18.523 1.00 67.88 282 GLY A CA 1
ATOM 2308 C C . GLY A 1 282 ? 20.641 -23.714 -17.742 1.00 67.88 282 GLY A C 1
ATOM 2309 O O . GLY A 1 282 ? 21.365 -24.667 -17.999 1.00 67.88 282 GLY A O 1
ATOM 2310 N N . ASN A 1 283 ? 19.672 -23.772 -16.826 1.00 63.53 283 ASN A N 1
ATOM 2311 C CA . ASN A 1 283 ? 19.372 -24.959 -16.015 1.00 63.53 283 ASN A CA 1
ATOM 2312 C C . ASN A 1 283 ? 18.370 -25.927 -16.680 1.00 63.53 283 ASN A C 1
ATOM 2314 O O . ASN A 1 283 ? 17.981 -26.914 -16.059 1.00 63.53 283 ASN A O 1
ATOM 2318 N N . ALA A 1 284 ? 17.909 -25.628 -17.899 1.00 54.12 284 ALA A N 1
ATOM 2319 C CA . ALA A 1 284 ? 17.001 -26.474 -18.678 1.00 54.12 284 ALA A CA 1
ATOM 2320 C C . ALA A 1 284 ? 17.732 -27.487 -19.588 1.00 54.12 284 ALA A C 1
ATOM 2322 O O . ALA A 1 284 ? 17.073 -28.172 -20.371 1.00 54.12 284 ALA A O 1
ATOM 2323 N N . ASN A 1 285 ? 19.064 -27.580 -19.470 1.00 43.31 285 ASN A N 1
ATOM 2324 C CA . ASN A 1 285 ? 19.925 -28.561 -20.140 1.00 43.31 285 ASN A CA 1
ATOM 2325 C C . ASN A 1 285 ? 20.496 -29.570 -19.143 1.00 43.31 285 ASN A C 1
ATOM 2327 O O . ASN A 1 285 ? 20.983 -29.124 -18.078 1.00 43.31 285 ASN A O 1
#

Radius of gyration: 25.9 Å; Cα contacts (8 Å, |Δi|>4): 513; chains: 1; bounding box: 57×54×74 Å

Organism: NCBI:txid418240